Protein AF-A0A9D9MBE9-F1 (afdb_monomer_lite)

Foldseek 3Di:
DDPVLLVLLLVLLQVVLVVVCVVCPPDPVSVVVLCVVVVVVVVVVVVLLVVVVVVDDQAPPDLAAEEEEEEPDDLVLVLLVLLVLVLVCVLRVRHQYEYEDQDVLSVCQNPVPPSHVYYDYPSDRLSNGQWYWYYRLATATPHHVPVSCCVNPVVCVVLQVQLVVSCVSNVSCVSPPPVCVVVSQVSQVVSVHDSSVSSCRNRSTPTGPPRDDDDDFAPVLQCVLCVVQVNNPAQEDEDEQPAAPPDDQVVHRDPVGDDLVVVVVVLVVCCVVVVRYFYEYEYHCPDDDRPSGNYYCYNVDDSSSGRD

Secondary structure (DSSP, 8-state):
--HHHHHHHHHHHHHHHHHHHHHHTS-HHHHHHHHHHHHHHHHHHHHHHHHHHTTS------SS-EEEEEE-S-HHHHHHHHHHHHHHHHH-TTSEEEEE-S-HHHHHHH-TTSSSSEE--TT--GGGSSEEEEESSS-EEEEE-HHHHHHH-GGGHHHHHHHHHHHHHHHHHHHHTTTTHHHHHHHHHHTT--HHHHHHHHHT----TT--------HHHHHHHHHHTT-TT--EEEEE-S--TT---TTSS-TTSPPHHHHHHHHHHHHHH-TTSEEEEE--TTSPPPTT-SEE-TTT--GGGS--

pLDDT: mean 89.46, std 9.15, range [54.75, 98.31]

Structure (mmCIF, N/CA/C/O backbone):
data_AF-A0A9D9MBE9-F1
#
_entry.id   AF-A0A9D9MBE9-F1
#
loop_
_atom_site.group_PDB
_atom_site.id
_atom_site.type_symbol
_atom_site.label_atom_id
_atom_site.label_alt_id
_atom_site.label_comp_id
_atom_site.label_asym_id
_atom_site.label_entity_id
_atom_site.label_seq_id
_atom_site.pdbx_PDB_ins_code
_atom_site.Cartn_x
_atom_site.Cartn_y
_atom_site.Cartn_z
_atom_site.occupancy
_atom_site.B_iso_or_equiv
_atom_site.auth_seq_id
_atom_site.auth_comp_id
_atom_site.auth_asym_id
_atom_site.auth_atom_id
_atom_site.pdbx_PDB_model_num
ATOM 1 N N . MET A 1 1 ? 8.147 3.340 18.311 1.00 77.19 1 MET A N 1
ATOM 2 C CA . MET A 1 1 ? 8.921 4.601 18.240 1.00 77.19 1 MET A CA 1
ATOM 3 C C . MET A 1 1 ? 9.167 5.045 19.668 1.00 77.19 1 MET A C 1
ATOM 5 O O . MET A 1 1 ? 8.246 4.901 20.466 1.00 77.19 1 MET A O 1
ATOM 9 N N . ASP A 1 2 ? 10.367 5.511 20.018 1.00 84.56 2 ASP A N 1
ATOM 10 C CA . ASP A 1 2 ? 10.578 6.006 21.382 1.00 84.56 2 ASP A CA 1
ATOM 11 C C . ASP A 1 2 ? 9.729 7.276 21.646 1.00 84.56 2 ASP A C 1
ATOM 13 O O . ASP A 1 2 ? 9.336 7.965 20.696 1.00 84.56 2 ASP A O 1
ATOM 17 N N . PRO A 1 3 ? 9.409 7.612 22.911 1.00 84.56 3 PRO A N 1
ATOM 18 C CA . PRO A 1 3 ? 8.536 8.748 23.219 1.00 84.56 3 PRO A CA 1
ATOM 19 C C . PRO A 1 3 ? 9.039 10.108 22.705 1.00 84.56 3 PRO A C 1
ATOM 21 O O . PRO A 1 3 ? 8.230 10.973 22.348 1.00 84.56 3 PRO A O 1
ATOM 24 N N . LYS A 1 4 ? 10.361 10.320 22.641 1.00 85.56 4 LYS A N 1
ATOM 25 C CA . LYS A 1 4 ? 10.953 11.579 22.161 1.00 85.56 4 LYS A CA 1
ATOM 26 C C . LYS A 1 4 ? 10.813 11.690 20.646 1.00 85.56 4 LYS A C 1
ATOM 28 O O . LYS A 1 4 ? 10.361 12.724 20.154 1.00 85.56 4 LYS A O 1
ATOM 33 N N . GLN A 1 5 ? 11.126 10.618 19.923 1.00 87.88 5 GLN A N 1
ATOM 34 C CA . GLN A 1 5 ? 10.917 10.518 18.482 1.00 87.88 5 GLN A CA 1
ATOM 35 C C . GLN A 1 5 ? 9.441 10.705 18.121 1.00 87.88 5 GLN A C 1
ATOM 37 O O . GLN A 1 5 ? 9.136 11.464 17.204 1.00 87.88 5 GLN A O 1
ATOM 42 N N . LEU A 1 6 ? 8.520 10.104 18.885 1.00 88.00 6 LEU A N 1
ATOM 43 C CA . LEU A 1 6 ? 7.079 10.242 18.657 1.00 88.00 6 LEU A CA 1
ATOM 44 C C . LEU A 1 6 ? 6.606 11.685 18.841 1.00 88.00 6 LEU A C 1
ATOM 46 O O . LEU A 1 6 ? 5.809 12.189 18.050 1.00 88.00 6 LEU A O 1
ATOM 50 N N . THR A 1 7 ? 7.128 12.369 19.856 1.00 91.31 7 THR A N 1
ATOM 51 C CA . THR A 1 7 ? 6.840 13.787 20.091 1.00 91.31 7 THR A CA 1
ATOM 52 C C . THR A 1 7 ? 7.381 14.658 18.954 1.00 91.31 7 THR A C 1
ATOM 54 O O . THR A 1 7 ? 6.651 15.495 18.424 1.00 91.31 7 THR A O 1
ATOM 57 N N . SER A 1 8 ? 8.628 14.432 18.528 1.00 93.12 8 SER A N 1
ATOM 58 C CA . SER A 1 8 ? 9.233 15.135 17.387 1.00 93.12 8 SER A CA 1
ATOM 59 C C . SER A 1 8 ? 8.428 14.935 16.100 1.00 93.12 8 SER A C 1
ATOM 61 O O . SER A 1 8 ? 8.108 15.904 15.411 1.00 93.12 8 SER A O 1
ATOM 63 N N . PHE A 1 9 ? 8.015 13.696 15.825 1.00 92.50 9 PHE A N 1
ATOM 64 C CA . PHE A 1 9 ? 7.219 13.343 14.654 1.00 92.50 9 PHE A CA 1
ATOM 65 C C . PHE A 1 9 ? 5.874 14.084 14.634 1.00 92.50 9 PHE A C 1
ATOM 67 O O . PHE A 1 9 ? 5.522 14.716 13.635 1.00 92.50 9 PHE A O 1
ATOM 74 N N . LYS A 1 10 ? 5.152 14.096 15.763 1.00 93.25 10 LYS A N 1
ATOM 75 C CA . LYS A 1 10 ? 3.895 14.849 15.919 1.00 93.25 10 LYS A CA 1
ATOM 76 C C . LYS A 1 10 ? 4.085 16.348 15.683 1.00 93.25 10 LYS A C 1
ATOM 78 O O . LYS A 1 10 ? 3.295 16.968 14.972 1.00 93.25 10 LYS A O 1
ATOM 83 N N . LEU A 1 11 ? 5.151 16.933 16.233 1.00 92.56 11 LEU A N 1
ATOM 84 C CA . LEU A 1 11 ? 5.466 18.352 16.041 1.00 92.56 11 LEU A CA 1
ATOM 85 C C . LEU A 1 11 ? 5.799 18.681 14.581 1.00 92.56 11 LEU A C 1
ATOM 87 O O . LEU A 1 11 ? 5.377 19.730 14.089 1.00 92.56 11 LEU A O 1
ATOM 91 N N . ALA A 1 12 ? 6.515 17.801 13.878 1.00 91.94 12 ALA A N 1
ATOM 92 C CA . ALA A 1 12 ? 6.798 17.962 12.454 1.00 91.94 12 ALA A CA 1
ATOM 93 C C . ALA A 1 12 ? 5.505 17.955 11.621 1.00 91.94 12 ALA A C 1
ATOM 95 O O . ALA A 1 12 ? 5.298 18.862 10.812 1.00 91.94 12 ALA A O 1
ATOM 96 N N . GLY A 1 13 ? 4.602 17.002 11.885 1.00 88.94 13 GLY A N 1
ATOM 97 C CA . GLY A 1 13 ? 3.275 16.948 11.265 1.00 88.94 13 GLY A CA 1
ATOM 98 C C . GLY A 1 13 ? 2.460 18.221 11.499 1.00 88.94 13 GLY A C 1
ATOM 99 O O . GLY A 1 13 ? 1.944 18.810 10.549 1.00 88.94 13 GLY A O 1
ATOM 100 N N . LEU A 1 14 ? 2.425 18.712 12.742 1.00 90.12 14 LEU A N 1
ATOM 101 C CA . LEU A 1 14 ? 1.710 19.941 13.095 1.00 90.12 14 LEU A CA 1
ATOM 102 C C . LEU A 1 14 ? 2.242 21.163 12.340 1.00 90.12 14 LEU A C 1
ATOM 104 O O . LEU A 1 14 ? 1.471 21.922 11.752 1.00 90.12 14 LEU A O 1
ATOM 108 N N . ARG A 1 15 ? 3.568 21.350 12.343 1.00 89.44 15 ARG A N 1
ATOM 109 C CA . ARG A 1 15 ? 4.230 22.485 11.682 1.00 89.44 15 ARG A CA 1
ATOM 110 C C . ARG A 1 15 ? 3.977 22.469 10.181 1.00 89.44 15 ARG A C 1
ATOM 112 O O . ARG A 1 15 ? 3.558 23.481 9.626 1.00 89.44 15 ARG A O 1
ATOM 119 N N . ALA A 1 16 ? 4.175 21.321 9.540 1.00 86.88 16 ALA A N 1
ATOM 120 C CA . ALA A 1 16 ? 3.918 21.157 8.115 1.00 86.88 16 ALA A CA 1
ATOM 121 C C . ALA A 1 16 ? 2.439 21.393 7.771 1.00 86.88 16 ALA A C 1
ATOM 123 O O . ALA A 1 16 ? 2.131 22.112 6.822 1.00 86.88 16 ALA A O 1
ATOM 124 N N . GLY A 1 17 ? 1.522 20.881 8.597 1.00 82.94 17 GLY A N 1
ATOM 125 C CA . GLY A 1 17 ? 0.089 21.130 8.465 1.00 82.94 17 GLY A CA 1
ATOM 126 C C . GLY A 1 17 ? -0.272 22.616 8.549 1.00 82.94 17 GLY A C 1
ATOM 127 O O . GLY A 1 17 ? -1.064 23.093 7.737 1.00 82.94 17 GLY A O 1
ATOM 128 N N . HIS A 1 18 ? 0.331 23.364 9.478 1.00 84.75 18 HIS A N 1
ATOM 129 C CA . HIS A 1 18 ? 0.135 24.812 9.595 1.00 84.75 18 HIS A CA 1
ATOM 130 C C . HIS A 1 18 ? 0.680 25.576 8.388 1.00 84.75 18 HIS A C 1
ATOM 132 O O . HIS A 1 18 ? -0.003 26.466 7.886 1.00 84.75 18 HIS A O 1
ATOM 138 N N . VAL A 1 19 ? 1.867 25.217 7.890 1.00 82.38 19 VAL A N 1
ATOM 139 C CA . VAL A 1 19 ? 2.445 25.838 6.688 1.00 82.38 19 VAL A CA 1
ATOM 140 C C . VAL A 1 19 ? 1.547 25.585 5.479 1.00 82.38 19 VAL A C 1
ATOM 142 O O . VAL A 1 19 ? 1.146 26.533 4.811 1.00 82.38 19 VAL A O 1
ATOM 145 N N . ALA A 1 20 ? 1.142 24.334 5.247 1.00 77.06 20 ALA A N 1
ATOM 146 C CA . ALA A 1 20 ? 0.254 23.980 4.144 1.00 77.06 20 ALA A CA 1
ATOM 147 C C . ALA A 1 20 ? -1.082 24.733 4.214 1.00 77.06 20 ALA A C 1
ATOM 149 O O . ALA A 1 20 ? -1.562 25.253 3.205 1.00 77.06 20 ALA A O 1
ATOM 150 N N . GLN A 1 21 ? -1.669 24.839 5.410 1.00 74.12 21 GLN A N 1
ATOM 151 C CA . GLN A 1 21 ? -2.878 25.628 5.620 1.00 74.12 21 GLN A CA 1
ATOM 152 C C . GLN A 1 21 ? -2.640 27.111 5.344 1.00 74.12 21 GLN A C 1
ATOM 154 O O . GLN A 1 21 ? -3.428 27.698 4.612 1.00 74.12 21 GLN A O 1
ATOM 159 N N . ALA A 1 22 ? -1.568 27.711 5.862 1.00 75.81 22 ALA A N 1
ATOM 160 C CA . ALA A 1 22 ? -1.251 29.120 5.641 1.00 75.81 22 ALA A CA 1
ATOM 161 C C . ALA A 1 22 ? -1.056 29.434 4.147 1.00 75.81 22 ALA A C 1
ATOM 163 O O . ALA A 1 22 ? -1.631 30.395 3.633 1.00 75.81 22 ALA A O 1
ATOM 164 N N . THR A 1 23 ? -0.328 28.581 3.420 1.00 71.06 23 THR A N 1
ATOM 165 C CA . THR A 1 23 ? -0.076 28.743 1.981 1.00 71.06 23 THR A CA 1
ATOM 166 C C . THR A 1 23 ? -1.350 28.561 1.153 1.00 71.06 23 THR A C 1
ATOM 168 O O . THR A 1 23 ? -1.654 29.405 0.306 1.00 71.06 23 THR A O 1
ATOM 171 N N . ALA A 1 24 ? -2.159 27.534 1.447 1.00 65.38 24 ALA A N 1
ATOM 172 C CA . ALA A 1 24 ? -3.459 27.313 0.801 1.00 65.38 24 ALA A CA 1
ATOM 173 C C . ALA A 1 24 ? -4.486 28.426 1.102 1.00 65.38 24 ALA A C 1
ATOM 175 O O . ALA A 1 24 ? -5.481 28.580 0.393 1.00 65.38 24 ALA A O 1
ATOM 176 N N . GLN A 1 25 ? -4.259 29.205 2.162 1.00 60.69 25 GLN A N 1
ATOM 177 C CA . GLN A 1 25 ? -5.152 30.252 2.656 1.00 60.69 25 GLN A CA 1
ATOM 178 C C . GLN A 1 25 ? -4.747 31.673 2.247 1.00 60.69 25 GLN A C 1
ATOM 180 O O . GLN A 1 25 ? -5.414 32.620 2.671 1.00 60.69 25 GLN A O 1
ATOM 185 N N . SER A 1 26 ? -3.722 31.838 1.409 1.00 65.75 26 SER A N 1
ATOM 186 C CA . SER A 1 26 ? -3.249 33.146 0.922 1.00 65.75 26 SER A CA 1
ATOM 187 C C . SER A 1 26 ? -4.280 33.910 0.070 1.00 65.75 26 SER A C 1
ATOM 189 O O . SER A 1 26 ? -4.225 35.134 -0.000 1.00 65.75 26 SER A O 1
ATOM 191 N N . SER A 1 27 ? -5.282 33.227 -0.501 1.00 75.19 27 SER A N 1
ATOM 192 C CA . SER A 1 27 ? -6.389 33.845 -1.248 1.00 75.19 27 SER A CA 1
ATOM 193 C C . SER A 1 27 ? -7.746 33.596 -0.582 1.00 75.19 27 SER A C 1
ATOM 195 O O . SER A 1 27 ? -8.151 32.453 -0.353 1.00 75.19 27 SER A O 1
ATOM 197 N N . SER A 1 28 ? -8.499 34.668 -0.309 1.00 74.06 28 SER A N 1
ATOM 198 C CA . SER A 1 28 ? -9.859 34.599 0.252 1.00 74.06 28 SER A CA 1
ATOM 199 C C . SER A 1 28 ? -10.828 33.798 -0.628 1.00 74.06 28 SER A C 1
ATOM 201 O O . SER A 1 28 ? -11.661 33.059 -0.098 1.00 74.06 28 SER A O 1
ATOM 203 N N . LEU A 1 29 ? -10.667 33.875 -1.952 1.00 74.25 29 LEU A N 1
ATOM 204 C CA . LEU A 1 29 ? -11.452 33.122 -2.932 1.00 74.25 29 LEU A CA 1
ATOM 205 C C . LEU A 1 29 ? -11.148 31.621 -2.871 1.00 74.25 29 LEU A C 1
ATOM 207 O O . LEU A 1 29 ? -12.069 30.807 -2.808 1.00 74.25 29 LEU A O 1
ATOM 211 N N . VAL A 1 30 ? -9.866 31.248 -2.799 1.00 69.38 30 VAL A N 1
ATOM 212 C CA . VAL A 1 30 ? -9.445 29.841 -2.669 1.00 69.38 30 VAL A CA 1
ATOM 213 C C . VAL A 1 30 ? -9.944 29.246 -1.348 1.00 69.38 30 VAL A C 1
ATOM 215 O O . VAL A 1 30 ? -10.421 28.107 -1.323 1.00 69.38 30 VAL A O 1
ATOM 218 N N . ARG A 1 31 ? -9.942 30.030 -0.257 1.00 67.88 31 ARG A N 1
ATOM 219 C CA . ARG A 1 31 ? -10.521 29.618 1.037 1.00 67.88 31 ARG A CA 1
ATOM 220 C C . ARG A 1 31 ? -12.011 29.318 0.934 1.00 67.88 31 ARG A C 1
ATOM 222 O O . ARG A 1 31 ? -12.453 28.273 1.414 1.00 67.88 31 ARG A O 1
ATOM 229 N N . ALA A 1 32 ? -12.778 30.223 0.329 1.00 74.00 32 ALA A N 1
ATOM 230 C CA . ALA A 1 32 ? -14.217 30.053 0.161 1.00 74.00 32 ALA A CA 1
ATOM 231 C C . ALA A 1 32 ? -14.530 28.833 -0.719 1.00 74.00 32 ALA A C 1
ATOM 233 O O . ALA A 1 32 ? -15.337 27.990 -0.327 1.00 74.00 32 ALA A O 1
ATOM 234 N N . ALA A 1 33 ? -13.825 28.678 -1.844 1.00 76.69 33 ALA A N 1
ATOM 235 C CA . ALA A 1 33 ? -13.984 27.543 -2.751 1.00 76.69 33 ALA A CA 1
ATOM 236 C C . ALA A 1 33 ? -13.648 26.204 -2.074 1.00 76.69 33 ALA A C 1
ATOM 238 O O . ALA A 1 33 ? -14.422 25.251 -2.172 1.00 76.69 33 ALA A O 1
ATOM 239 N N . THR A 1 34 ? -12.544 26.139 -1.324 1.00 70.50 34 THR A N 1
ATOM 240 C CA . THR A 1 34 ? -12.122 24.924 -0.609 1.00 70.50 34 THR A CA 1
ATOM 241 C C . THR A 1 34 ? -13.115 24.553 0.489 1.00 70.50 34 THR A C 1
ATOM 243 O O . THR A 1 34 ? -13.556 23.404 0.548 1.00 70.50 34 THR A O 1
ATOM 246 N N . LYS A 1 35 ? -13.534 25.517 1.324 1.00 77.25 35 LYS A N 1
ATOM 247 C CA . LYS A 1 35 ? -14.545 25.284 2.371 1.00 77.25 35 LYS A CA 1
ATOM 248 C C . LYS A 1 35 ? -15.882 24.846 1.781 1.00 77.25 35 LYS A C 1
ATOM 250 O O . LYS A 1 35 ? -16.499 23.926 2.307 1.00 77.25 35 LYS A O 1
ATOM 255 N N . LEU A 1 36 ? -16.315 25.453 0.676 1.00 80.94 36 LEU A N 1
ATOM 256 C CA . LEU A 1 36 ? -17.561 25.092 0.000 1.00 80.94 36 LEU A CA 1
ATOM 257 C C . LEU A 1 36 ? -17.473 23.700 -0.636 1.00 80.94 36 LEU A C 1
ATOM 259 O O . LEU A 1 36 ? -18.403 22.906 -0.497 1.00 80.94 36 LEU A O 1
ATOM 263 N N . HIS A 1 37 ? -16.353 23.361 -1.278 1.00 75.50 37 HIS A N 1
ATOM 264 C CA . HIS A 1 37 ? -16.117 22.027 -1.828 1.00 75.50 37 HIS A CA 1
ATOM 265 C C . HIS A 1 37 ? -16.114 20.956 -0.729 1.00 75.50 37 HIS A C 1
ATOM 267 O O . HIS A 1 37 ? -16.822 19.952 -0.837 1.00 75.50 37 HIS A O 1
ATOM 273 N N . GLN A 1 38 ? -15.372 21.187 0.358 1.00 73.62 38 GLN A N 1
ATOM 274 C CA . GLN A 1 38 ? -15.326 20.287 1.511 1.00 73.62 38 GLN A CA 1
ATOM 275 C C . GLN A 1 38 ? -16.698 20.170 2.180 1.00 73.62 38 GLN A C 1
ATOM 277 O O . GLN A 1 38 ? -17.163 19.057 2.413 1.00 73.62 38 GLN A O 1
ATOM 282 N N . GLY A 1 39 ? -17.388 21.289 2.409 1.00 77.88 39 GLY A N 1
ATOM 283 C CA . GLY A 1 39 ? -18.740 21.326 2.963 1.00 77.88 39 GLY A CA 1
ATOM 284 C C . GLY A 1 39 ? -19.733 20.532 2.116 1.00 77.88 39 GLY A C 1
ATOM 285 O O . GLY A 1 39 ? -20.438 19.676 2.645 1.00 77.88 39 GLY A O 1
ATOM 286 N N . ARG A 1 40 ? -19.725 20.714 0.787 1.00 79.25 40 ARG A N 1
ATOM 287 C CA . ARG A 1 40 ? -20.550 19.925 -0.147 1.00 79.25 40 ARG A CA 1
ATOM 288 C C . ARG A 1 40 ? -20.199 18.440 -0.109 1.00 79.25 40 ARG A C 1
ATOM 290 O O . ARG A 1 40 ? -21.106 17.611 -0.102 1.00 79.25 40 ARG A O 1
ATOM 297 N N . LYS A 1 41 ? -18.912 18.082 -0.071 1.00 74.19 41 LYS A N 1
ATOM 298 C CA . LYS A 1 41 ? -18.457 16.682 0.004 1.00 74.19 41 LYS A CA 1
ATOM 299 C C . LYS A 1 41 ? -18.912 16.018 1.307 1.00 74.19 41 LYS A C 1
ATOM 301 O O . LYS A 1 41 ? -19.431 14.902 1.265 1.00 74.19 41 LYS A O 1
ATOM 306 N N . THR A 1 42 ? -18.770 16.712 2.434 1.00 75.56 42 THR A N 1
ATOM 307 C CA . THR A 1 42 ? -19.209 16.252 3.757 1.00 75.56 42 THR A CA 1
ATOM 308 C C . THR A 1 42 ? -20.725 16.125 3.820 1.00 75.56 42 THR A C 1
ATOM 310 O O . THR A 1 42 ? -21.212 15.063 4.192 1.00 75.56 42 THR A O 1
ATOM 313 N N . ALA A 1 43 ? -21.474 17.136 3.372 1.00 76.75 43 ALA A N 1
ATOM 314 C CA . ALA A 1 43 ? -22.935 17.099 3.336 1.00 76.75 43 ALA A CA 1
ATOM 315 C C . ALA A 1 43 ? -23.452 15.972 2.433 1.00 76.75 43 ALA A C 1
ATOM 317 O O . ALA A 1 43 ? -24.303 15.193 2.848 1.00 76.75 43 ALA A O 1
ATOM 318 N N . LYS A 1 44 ? -22.887 15.805 1.228 1.00 76.31 44 LYS A N 1
ATOM 319 C CA . LYS A 1 44 ? -23.255 14.714 0.311 1.00 76.31 44 LYS A CA 1
ATOM 320 C C . LYS A 1 44 ? -22.969 13.341 0.920 1.00 76.31 44 LYS A C 1
ATOM 322 O O . LYS A 1 44 ? -23.785 12.435 0.773 1.00 76.31 44 LYS A O 1
ATOM 327 N N . ARG A 1 45 ? -21.831 13.175 1.608 1.00 71.25 45 ARG A N 1
ATOM 328 C CA . ARG A 1 45 ? -21.513 11.943 2.348 1.00 71.25 45 ARG A CA 1
ATOM 329 C C . ARG A 1 45 ? -22.504 11.712 3.485 1.00 71.25 45 ARG A C 1
ATOM 331 O O . ARG A 1 45 ? -23.079 10.634 3.543 1.00 71.25 45 ARG A O 1
ATOM 338 N N . ALA A 1 46 ? -22.740 12.710 4.333 1.00 74.25 46 ALA A N 1
ATOM 339 C CA . ALA A 1 46 ? -23.666 12.618 5.458 1.00 74.25 46 ALA A CA 1
ATOM 340 C C . ALA A 1 46 ? -25.084 12.263 4.994 1.00 74.25 46 ALA A C 1
ATOM 342 O O . ALA A 1 46 ? -25.674 11.324 5.513 1.00 74.25 46 ALA A O 1
ATOM 343 N N . LEU A 1 47 ? -25.585 12.933 3.953 1.00 78.50 47 LEU A N 1
ATOM 344 C CA . LEU A 1 47 ? -26.898 12.675 3.368 1.00 78.50 47 LEU A CA 1
ATOM 345 C C . LEU A 1 47 ? -26.981 11.262 2.765 1.00 78.50 47 LEU A C 1
ATOM 347 O O . LEU A 1 47 ? -27.928 10.526 3.033 1.00 78.50 47 LEU A O 1
ATOM 351 N N . LYS A 1 48 ? -25.960 10.846 1.999 1.00 74.88 48 LYS A N 1
ATOM 352 C CA . LYS A 1 48 ? -25.866 9.485 1.442 1.00 74.88 48 LYS A CA 1
ATOM 353 C C . LYS A 1 48 ? -25.889 8.430 2.549 1.00 74.88 48 LYS A C 1
ATOM 355 O O . LYS A 1 48 ? -26.605 7.440 2.423 1.00 74.88 48 LYS A O 1
ATOM 360 N N . TYR A 1 49 ? -25.123 8.632 3.619 1.00 68.69 49 TYR A N 1
ATOM 361 C CA . TYR A 1 49 ? -25.077 7.701 4.743 1.00 68.69 49 TYR A CA 1
ATOM 362 C C . TYR A 1 49 ? -26.364 7.714 5.562 1.00 68.69 49 TYR A C 1
ATOM 364 O O . TYR A 1 49 ? -26.795 6.647 5.970 1.00 68.69 49 TYR A O 1
ATOM 372 N N . PHE A 1 50 ? -27.013 8.866 5.734 1.00 73.75 50 PHE A N 1
ATOM 373 C CA . PHE A 1 50 ? -28.304 8.984 6.410 1.00 73.75 50 PHE A CA 1
ATOM 374 C C . PHE A 1 50 ? -29.408 8.210 5.676 1.00 73.75 50 PHE A C 1
ATOM 376 O O . PHE A 1 50 ? -30.069 7.356 6.258 1.00 73.75 50 PHE A O 1
ATOM 383 N N . PHE A 1 51 ? -29.568 8.420 4.366 1.00 74.88 51 PHE A N 1
ATOM 384 C CA . PHE A 1 51 ? -30.569 7.674 3.593 1.00 74.88 51 PHE A CA 1
ATOM 385 C C . PHE A 1 51 ? -30.272 6.176 3.518 1.00 74.88 51 PHE A C 1
ATOM 387 O O . PHE A 1 51 ? -31.191 5.358 3.464 1.00 74.88 51 PHE A O 1
ATOM 394 N N . LYS A 1 52 ? -28.991 5.802 3.508 1.00 66.69 52 LYS A N 1
ATOM 395 C CA . LYS A 1 52 ? -28.587 4.400 3.444 1.00 66.69 52 LYS A CA 1
ATOM 396 C C . LYS A 1 52 ? -28.667 3.718 4.820 1.00 66.69 52 LYS A C 1
ATOM 398 O O . LYS A 1 52 ? -29.002 2.537 4.867 1.00 66.69 52 LYS A O 1
ATOM 403 N N . SER A 1 53 ? -28.460 4.437 5.926 1.00 67.69 53 SER A N 1
ATOM 404 C CA . SER A 1 53 ? -28.636 3.915 7.289 1.00 67.69 53 SER A CA 1
ATOM 405 C C . SER A 1 53 ? -30.106 3.680 7.637 1.00 67.69 53 SER A C 1
ATOM 407 O O . SER A 1 53 ? -30.405 2.690 8.293 1.00 67.69 53 SER A O 1
ATOM 409 N N . LEU A 1 54 ? -31.028 4.503 7.123 1.00 70.06 54 LEU A N 1
ATOM 410 C CA . LEU A 1 54 ? -32.477 4.285 7.260 1.00 70.06 54 LEU A CA 1
ATOM 411 C C . LEU A 1 54 ? -32.951 2.960 6.644 1.00 70.06 54 LEU A C 1
ATOM 413 O O . LEU A 1 54 ? -33.946 2.396 7.084 1.00 70.06 54 LEU A O 1
ATOM 417 N N . LYS A 1 55 ? -32.247 2.469 5.619 1.00 64.31 55 LYS A N 1
ATOM 418 C CA . LYS A 1 55 ? -32.591 1.239 4.889 1.00 64.31 55 LYS A CA 1
ATOM 419 C C . LYS A 1 55 ? -31.800 0.014 5.339 1.00 64.31 55 LYS A C 1
ATOM 421 O O . LYS A 1 55 ? -32.044 -1.075 4.830 1.00 64.31 55 LYS A O 1
ATOM 426 N N . SER A 1 56 ? -30.828 0.188 6.229 1.00 57.12 56 SER A N 1
ATOM 427 C CA . SER A 1 56 ? -29.885 -0.875 6.567 1.00 57.12 56 SER A CA 1
ATOM 428 C C . SER A 1 56 ? -30.144 -1.386 7.978 1.00 57.12 56 SER A C 1
ATOM 430 O O . SER A 1 56 ? -30.315 -0.578 8.892 1.00 57.12 56 SER A O 1
ATOM 432 N N . PRO A 1 57 ? -30.167 -2.712 8.188 1.00 56.84 57 PRO A N 1
ATOM 433 C CA . PRO A 1 57 ? -30.340 -3.265 9.520 1.00 56.84 57 PRO A CA 1
ATOM 434 C C . PRO A 1 57 ? -29.206 -2.783 10.433 1.00 56.84 57 PRO A C 1
ATOM 436 O O . PRO A 1 57 ? -28.037 -2.760 10.034 1.00 56.84 57 PRO A O 1
ATOM 439 N N . LYS A 1 58 ? -29.553 -2.384 11.665 1.00 58.91 58 LYS A N 1
ATOM 440 C CA . LYS A 1 58 ? -28.566 -2.115 12.722 1.00 58.91 58 LYS A CA 1
ATOM 441 C C . LYS A 1 58 ? -27.679 -3.354 12.891 1.00 58.91 58 LYS A C 1
ATOM 443 O O . LYS A 1 58 ? -28.181 -4.473 12.784 1.00 58.91 58 LYS A O 1
ATOM 448 N N . ILE A 1 59 ? -26.379 -3.144 13.138 1.00 60.44 59 ILE A N 1
ATOM 449 C CA . ILE A 1 59 ? -25.393 -4.213 13.378 1.00 60.44 59 ILE A CA 1
ATOM 450 C C . ILE A 1 59 ? -26.011 -5.281 14.286 1.00 60.44 59 ILE A C 1
ATOM 452 O O . ILE A 1 59 ? -26.479 -4.966 15.382 1.00 60.44 59 ILE A O 1
ATOM 456 N N . SER A 1 60 ? -26.024 -6.534 13.821 1.00 54.75 60 SER A N 1
ATOM 457 C CA . SER A 1 60 ? -26.438 -7.660 14.654 1.00 54.75 60 SER A CA 1
ATOM 458 C C . SER A 1 60 ? -25.530 -7.751 15.881 1.00 54.75 60 SER A C 1
ATOM 460 O O . SER A 1 60 ? -24.340 -7.449 15.802 1.00 54.75 60 SER A O 1
ATOM 462 N N . ALA A 1 61 ? -26.090 -8.169 17.017 1.00 63.62 61 ALA A N 1
ATOM 463 C CA . ALA A 1 61 ? -25.415 -8.325 18.306 1.00 63.62 61 ALA A CA 1
ATOM 464 C C . ALA A 1 61 ? -24.375 -9.471 18.313 1.00 63.62 61 ALA A C 1
ATOM 466 O O . ALA A 1 61 ? -24.385 -10.328 19.187 1.00 63.62 61 ALA A O 1
ATOM 467 N N . GLY A 1 62 ? -23.493 -9.518 17.315 1.00 76.56 62 GLY A N 1
ATOM 468 C CA . GLY A 1 62 ? -22.433 -10.506 17.212 1.00 76.56 62 GLY A CA 1
ATOM 469 C C . GLY A 1 62 ? -21.361 -10.299 18.280 1.00 76.56 62 GLY A C 1
ATOM 470 O O . GLY A 1 62 ? -21.069 -9.164 18.680 1.00 76.56 62 GLY A O 1
ATOM 471 N N . ASN A 1 63 ? -20.748 -11.411 18.684 1.00 88.75 63 ASN A N 1
ATOM 472 C CA . ASN A 1 63 ? -19.691 -11.470 19.699 1.00 88.75 63 ASN A CA 1
ATOM 473 C C . ASN A 1 63 ? -18.285 -11.189 19.143 1.00 88.75 63 ASN A C 1
ATOM 475 O O . ASN A 1 63 ? -17.314 -11.254 19.889 1.00 88.75 63 ASN A O 1
ATOM 479 N N . LYS A 1 64 ? -18.163 -10.886 17.846 1.00 94.25 64 LYS A N 1
ATOM 480 C CA . LYS A 1 64 ? -16.896 -10.530 17.198 1.00 94.25 64 LYS A CA 1
ATOM 481 C C . LYS A 1 64 ? -16.876 -9.049 16.843 1.00 94.25 64 LYS A C 1
ATOM 483 O O . LYS A 1 64 ? -17.906 -8.483 16.467 1.00 94.25 64 LYS A O 1
ATOM 488 N N . LEU A 1 65 ? -15.700 -8.442 16.964 1.00 96.19 65 LEU A N 1
ATOM 489 C CA . LEU A 1 65 ? -15.451 -7.085 16.494 1.00 96.19 65 LEU A CA 1
ATOM 490 C C . LEU A 1 65 ? -15.351 -7.100 14.966 1.00 96.19 65 LEU A C 1
ATOM 492 O O . LEU A 1 65 ? -14.634 -7.933 14.418 1.00 96.19 65 LEU A O 1
ATOM 496 N N . ARG A 1 66 ? -16.040 -6.192 14.276 1.00 97.06 66 ARG A N 1
ATOM 497 C CA . ARG A 1 66 ? -15.939 -6.061 12.814 1.00 97.06 66 ARG A CA 1
ATOM 498 C C . ARG A 1 66 ? -14.994 -4.933 12.442 1.00 97.06 66 ARG A C 1
ATOM 500 O O . ARG A 1 66 ? -15.284 -3.773 12.730 1.00 97.06 66 ARG A O 1
ATOM 507 N N . VAL A 1 67 ? -13.892 -5.254 11.782 1.00 98.25 67 VAL A N 1
ATOM 508 C CA . VAL A 1 67 ? -12.894 -4.274 11.348 1.00 98.25 67 VAL A CA 1
ATOM 509 C C . VAL A 1 67 ? -12.881 -4.224 9.831 1.00 98.25 67 VAL A C 1
ATOM 511 O O . VAL A 1 67 ? -12.743 -5.248 9.177 1.00 98.25 67 VAL A O 1
ATOM 514 N N . LEU A 1 68 ? -13.015 -3.034 9.263 1.00 98.31 68 LEU A N 1
ATOM 515 C CA . LEU A 1 68 ? -12.919 -2.812 7.829 1.00 98.31 68 LEU A CA 1
ATOM 516 C C . LEU A 1 68 ? -11.683 -1.975 7.519 1.00 98.31 68 LEU A C 1
ATOM 518 O O . LEU A 1 68 ? -11.528 -0.872 8.045 1.00 98.31 68 LEU A O 1
ATOM 522 N N . LEU A 1 69 ? -10.846 -2.472 6.615 1.00 98.31 69 LEU A N 1
ATOM 523 C CA . LEU A 1 69 ? -9.738 -1.723 6.040 1.00 98.31 69 LEU A CA 1
ATOM 524 C C . LEU A 1 69 ? -10.066 -1.340 4.595 1.00 98.31 69 LEU A C 1
ATOM 526 O O . LEU A 1 69 ? -10.264 -2.206 3.750 1.00 98.31 69 LEU A O 1
ATOM 530 N N . HIS A 1 70 ? -10.124 -0.044 4.302 1.00 97.69 70 HIS A N 1
ATOM 531 C CA . HIS A 1 70 ? -10.379 0.483 2.963 1.00 97.69 70 HIS A CA 1
ATOM 532 C C . HIS A 1 70 ? -9.131 1.163 2.399 1.00 97.69 70 HIS A C 1
ATOM 534 O O . HIS A 1 70 ? -8.805 2.299 2.753 1.00 97.69 70 HIS A O 1
ATOM 540 N N . VAL A 1 71 ? -8.475 0.495 1.453 1.00 96.56 71 VAL A N 1
ATOM 541 C CA . VAL A 1 71 ? -7.309 1.046 0.759 1.00 96.56 71 VAL A CA 1
ATOM 542 C C . VAL A 1 71 ? -7.749 1.851 -0.463 1.00 96.56 71 VAL A C 1
ATOM 544 O O . VAL A 1 71 ? -8.526 1.375 -1.282 1.00 96.56 71 VAL A O 1
ATOM 547 N N . ARG A 1 72 ? -7.254 3.086 -0.590 1.00 91.38 72 ARG A N 1
ATOM 548 C CA . ARG A 1 72 ? -7.598 4.031 -1.678 1.00 91.38 72 ARG A CA 1
ATOM 549 C C . ARG A 1 72 ? -6.463 4.244 -2.689 1.00 91.38 72 ARG A C 1
ATOM 551 O O . ARG A 1 72 ? -6.539 5.151 -3.514 1.00 91.38 72 ARG A O 1
ATOM 558 N N . GLY A 1 73 ? -5.391 3.467 -2.566 1.00 89.06 73 GLY A N 1
ATOM 559 C CA . GLY A 1 73 ? -4.171 3.591 -3.358 1.00 89.06 73 GLY A CA 1
ATOM 560 C C . GLY A 1 73 ? -4.067 2.604 -4.524 1.00 89.06 73 GLY A C 1
ATOM 561 O O . GLY A 1 73 ? -5.059 2.059 -5.009 1.00 89.06 73 GLY A O 1
ATOM 562 N N . GLY A 1 74 ? -2.842 2.379 -4.995 1.00 89.50 74 GLY A N 1
ATOM 563 C CA . GLY A 1 74 ? -2.548 1.370 -6.016 1.00 89.50 74 GLY A CA 1
ATOM 564 C C . GLY A 1 74 ? -2.381 -0.033 -5.425 1.00 89.50 74 GLY A C 1
ATOM 565 O O . GLY A 1 74 ? -2.432 -0.216 -4.211 1.00 89.50 74 GLY A O 1
ATOM 566 N N . ILE A 1 75 ? -2.096 -1.019 -6.280 1.00 89.69 75 ILE A N 1
ATOM 567 C CA . ILE A 1 75 ? -1.806 -2.398 -5.844 1.00 89.69 75 ILE A CA 1
ATOM 568 C C . ILE A 1 75 ? -0.647 -2.464 -4.837 1.00 89.69 75 ILE A C 1
ATOM 570 O O . ILE A 1 75 ? -0.704 -3.239 -3.892 1.00 89.69 75 ILE A O 1
ATOM 574 N N . GLY A 1 76 ? 0.358 -1.588 -4.959 1.00 90.12 76 GLY A N 1
ATOM 575 C CA . GLY A 1 76 ? 1.444 -1.499 -3.980 1.00 90.12 76 GLY A CA 1
ATOM 576 C C . GLY A 1 76 ? 0.957 -1.142 -2.570 1.00 90.12 76 GLY A C 1
ATOM 577 O O . GLY A 1 76 ? 1.462 -1.692 -1.596 1.00 90.12 76 GLY A O 1
ATOM 578 N N . ASP A 1 77 ? -0.064 -0.288 -2.446 1.00 93.88 77 ASP A N 1
ATOM 579 C CA . ASP A 1 77 ? -0.677 0.026 -1.151 1.00 93.88 77 ASP A CA 1
ATOM 580 C C . ASP A 1 77 ? -1.477 -1.164 -0.600 1.00 93.88 77 ASP A C 1
ATOM 582 O O . ASP A 1 77 ? -1.498 -1.377 0.609 1.00 93.88 77 ASP A O 1
ATOM 586 N N . VAL A 1 78 ? -2.080 -1.979 -1.474 1.00 94.88 78 VAL A N 1
ATOM 587 C CA . VAL A 1 78 ? -2.742 -3.238 -1.089 1.00 94.88 78 VAL A CA 1
ATOM 588 C C . VAL A 1 78 ? -1.714 -4.247 -0.561 1.00 94.88 78 VAL A C 1
ATOM 590 O O . VAL A 1 78 ? -1.929 -4.833 0.499 1.00 94.88 78 VAL A O 1
ATOM 593 N N . CYS A 1 79 ? -0.560 -4.386 -1.222 1.00 93.38 79 CYS A N 1
ATOM 594 C CA . CYS A 1 79 ? 0.536 -5.235 -0.745 1.00 93.38 79 CYS A CA 1
ATOM 595 C C . CYS A 1 79 ? 1.086 -4.763 0.611 1.00 93.38 79 CYS A C 1
ATOM 597 O O . CYS A 1 79 ? 1.287 -5.578 1.507 1.00 93.38 79 CYS A O 1
ATOM 599 N N . MET A 1 80 ? 1.277 -3.452 0.811 1.00 94.75 80 MET A N 1
ATOM 600 C CA . MET A 1 80 ? 1.671 -2.918 2.125 1.00 94.75 80 MET A CA 1
ATOM 601 C C . MET A 1 80 ? 0.594 -3.172 3.188 1.00 94.75 80 MET A C 1
ATOM 603 O O . MET A 1 80 ? 0.908 -3.512 4.329 1.00 94.75 80 MET A O 1
ATOM 607 N N . ALA A 1 81 ? -0.684 -3.054 2.819 1.00 96.19 81 ALA A N 1
ATOM 608 C CA . ALA A 1 81 ? -1.790 -3.338 3.722 1.00 96.19 81 ALA A CA 1
ATOM 609 C C . ALA A 1 81 ? -1.816 -4.804 4.180 1.00 96.19 81 ALA A C 1
ATOM 611 O O . ALA A 1 81 ? -2.280 -5.073 5.284 1.00 96.19 81 ALA A O 1
ATOM 612 N N . ARG A 1 82 ? -1.266 -5.745 3.402 1.00 96.00 82 ARG A N 1
ATOM 613 C CA . ARG A 1 82 ? -1.108 -7.145 3.822 1.00 96.00 82 ARG A CA 1
ATOM 614 C C . ARG A 1 82 ? -0.253 -7.282 5.081 1.00 96.00 82 ARG A C 1
ATOM 616 O O . ARG A 1 82 ? -0.680 -7.929 6.035 1.00 96.00 82 ARG A O 1
ATOM 623 N N . ILE A 1 83 ? 0.891 -6.596 5.126 1.00 95.94 83 ILE A N 1
ATOM 624 C CA . ILE A 1 83 ? 1.776 -6.542 6.305 1.00 95.94 83 ILE A CA 1
ATOM 625 C C . ILE A 1 83 ? 1.014 -5.975 7.508 1.00 95.94 83 ILE A C 1
ATOM 627 O O . ILE A 1 83 ? 1.031 -6.534 8.604 1.00 95.94 83 ILE A O 1
ATOM 631 N N . PHE A 1 84 ? 0.280 -4.884 7.289 1.00 97.44 84 PHE A N 1
ATOM 632 C CA . PHE A 1 84 ? -0.543 -4.271 8.324 1.00 97.44 84 PHE A CA 1
ATOM 633 C C . PHE A 1 84 ? -1.635 -5.215 8.850 1.00 97.44 84 PHE A C 1
ATOM 635 O O . PHE A 1 84 ? -1.814 -5.320 10.062 1.00 97.44 84 PHE A O 1
ATOM 642 N N . ILE A 1 85 ? -2.345 -5.931 7.971 1.00 97.19 85 ILE A N 1
ATOM 643 C CA . ILE A 1 85 ? -3.405 -6.863 8.376 1.00 97.19 85 ILE A CA 1
ATOM 644 C C . ILE A 1 85 ? -2.831 -8.026 9.186 1.00 97.19 85 ILE A C 1
ATOM 646 O O . ILE A 1 85 ? -3.477 -8.443 10.141 1.00 97.19 85 ILE A O 1
ATOM 650 N N . GLN A 1 86 ? -1.622 -8.516 8.889 1.00 96.25 86 GLN A N 1
ATOM 651 C CA . GLN A 1 86 ? -0.972 -9.533 9.727 1.00 96.25 86 GLN A CA 1
ATOM 652 C C . GLN A 1 86 ? -0.796 -9.050 11.171 1.00 96.25 86 GLN A C 1
ATOM 654 O O . GLN A 1 86 ? -1.157 -9.765 12.108 1.00 96.25 86 GLN A O 1
ATOM 659 N N . LYS A 1 87 ? -0.317 -7.815 11.364 1.00 97.12 87 LYS A N 1
ATOM 660 C CA . LYS A 1 87 ? -0.186 -7.217 12.703 1.00 97.12 87 LYS A CA 1
ATOM 661 C C . LYS A 1 87 ? -1.550 -6.983 13.348 1.00 97.12 87 LYS A C 1
ATOM 663 O O . LYS A 1 87 ? -1.751 -7.355 14.499 1.00 97.12 87 LYS A O 1
ATOM 668 N N . LEU A 1 88 ? -2.512 -6.455 12.593 1.00 97.50 88 LEU A N 1
ATOM 669 C CA . LEU A 1 88 ? -3.880 -6.242 13.066 1.00 97.50 88 LEU A CA 1
ATOM 670 C C . LEU A 1 88 ? -4.536 -7.554 13.517 1.00 97.50 88 LEU A C 1
ATOM 672 O O . LEU A 1 88 ? -5.170 -7.582 14.567 1.00 97.50 88 LEU A O 1
ATOM 676 N N . ARG A 1 89 ? -4.362 -8.643 12.761 1.00 96.44 89 ARG A N 1
ATOM 677 C CA . ARG A 1 89 ? -4.872 -9.978 13.092 1.00 96.44 89 ARG A CA 1
ATOM 678 C C . ARG A 1 89 ? -4.210 -10.531 14.350 1.00 96.44 89 ARG A C 1
ATOM 680 O O . ARG A 1 89 ? -4.908 -11.090 15.186 1.00 96.44 89 ARG A O 1
ATOM 687 N N . ALA A 1 90 ? -2.901 -10.339 14.516 1.00 96.19 90 ALA A N 1
ATOM 688 C CA . ALA A 1 90 ? -2.202 -10.729 15.739 1.00 96.19 90 ALA A CA 1
ATOM 689 C C . ALA A 1 90 ? -2.724 -9.961 16.969 1.00 96.19 90 ALA A C 1
ATOM 691 O O . ALA A 1 90 ? -2.890 -10.542 18.039 1.00 96.19 90 ALA A O 1
ATOM 692 N N . THR A 1 91 ? -3.040 -8.672 16.816 1.00 97.31 91 THR A N 1
ATOM 693 C CA . THR A 1 91 ? -3.605 -7.840 17.891 1.00 97.31 91 THR A CA 1
ATOM 694 C C . THR A 1 91 ? -5.088 -8.129 18.163 1.00 97.31 91 THR A C 1
ATOM 696 O O . THR A 1 91 ? -5.543 -8.053 19.306 1.00 97.31 91 THR A O 1
ATOM 699 N N . LEU A 1 92 ? -5.859 -8.466 17.128 1.00 97.25 92 LEU A N 1
ATOM 700 C CA . LEU A 1 92 ? -7.301 -8.714 17.180 1.00 97.25 92 LEU A CA 1
ATOM 701 C C . LEU A 1 92 ? -7.649 -10.096 16.589 1.00 97.25 92 LEU A C 1
ATOM 703 O O . LEU A 1 92 ? -8.354 -10.177 15.579 1.00 97.25 92 LEU A O 1
ATOM 707 N N . PRO A 1 93 ? -7.220 -11.206 17.220 1.00 95.94 93 PRO A N 1
ATOM 708 C CA . PRO A 1 93 ? -7.339 -12.548 16.638 1.00 95.94 93 PRO A CA 1
ATOM 709 C C . PRO A 1 93 ? -8.787 -13.013 16.445 1.00 95.94 93 PRO A C 1
ATOM 711 O O . PRO A 1 93 ? -9.062 -13.843 15.586 1.00 95.94 93 PRO A O 1
ATOM 714 N N . GLN A 1 94 ? -9.723 -12.473 17.230 1.00 95.56 94 GLN A N 1
ATOM 715 C CA . GLN A 1 94 ? -11.148 -12.822 17.171 1.00 95.56 94 GLN A CA 1
ATOM 716 C C . GLN A 1 94 ? -11.984 -11.847 16.330 1.00 95.56 94 GLN A C 1
ATOM 718 O O . GLN A 1 94 ? -13.199 -12.028 16.212 1.00 95.56 94 GLN A O 1
ATOM 723 N N . ALA A 1 95 ? -11.369 -10.797 15.777 1.00 97.06 95 ALA A N 1
ATOM 724 C CA . ALA A 1 95 ? -12.075 -9.858 14.920 1.00 97.06 95 ALA A CA 1
ATOM 725 C C . ALA A 1 95 ? -12.374 -10.479 13.552 1.00 97.06 95 ALA A C 1
ATOM 727 O O . ALA A 1 95 ? -11.607 -11.284 13.033 1.00 97.06 95 ALA A O 1
ATOM 728 N N . GLU A 1 96 ? -13.486 -10.061 12.965 1.00 97.31 96 GLU A N 1
ATOM 729 C CA . GLU A 1 96 ? -13.797 -10.270 11.558 1.00 97.31 96 GLU A CA 1
ATOM 730 C C . GLU A 1 96 ? -13.212 -9.088 10.772 1.00 97.31 96 GLU A C 1
ATOM 732 O O . GLU A 1 96 ? -13.672 -7.952 10.920 1.00 97.31 96 GLU A O 1
ATOM 737 N N . ILE A 1 97 ? -12.180 -9.338 9.969 1.00 98.19 97 ILE A N 1
ATOM 738 C CA . ILE A 1 97 ? -11.465 -8.336 9.180 1.00 98.19 97 ILE A CA 1
ATOM 739 C C . ILE A 1 97 ? -11.954 -8.387 7.736 1.00 98.19 97 ILE A C 1
ATOM 741 O O . ILE A 1 97 ? -11.771 -9.364 7.014 1.00 98.19 97 ILE A O 1
ATOM 745 N N . SER A 1 98 ? -12.557 -7.289 7.308 1.00 97.94 98 SER A N 1
ATOM 746 C CA . SER A 1 98 ? -13.000 -7.055 5.939 1.00 97.94 98 SER A CA 1
ATOM 747 C C . SER A 1 98 ? -12.017 -6.144 5.215 1.00 97.94 98 SER A C 1
ATOM 749 O O . SER A 1 98 ? -11.455 -5.229 5.822 1.00 97.94 98 SER A O 1
ATOM 751 N N . PHE A 1 99 ? -11.865 -6.334 3.909 1.00 98.31 99 PHE A N 1
ATOM 752 C CA . PHE A 1 99 ? -11.015 -5.488 3.078 1.00 98.31 99 PHE A CA 1
ATOM 753 C C . PHE A 1 99 ? -11.800 -4.887 1.916 1.00 98.31 99 PHE A C 1
ATOM 755 O O . PHE A 1 99 ? -12.483 -5.599 1.183 1.00 98.31 99 PHE A O 1
ATOM 762 N N . SER A 1 100 ? -11.689 -3.572 1.746 1.00 97.75 100 SER A N 1
ATOM 763 C CA . SER A 1 100 ? -12.326 -2.823 0.667 1.00 97.75 100 SER A CA 1
ATOM 764 C C . SER A 1 100 ? -11.282 -2.233 -0.265 1.00 97.75 100 SER A C 1
ATOM 766 O O . SER A 1 100 ? -10.416 -1.461 0.152 1.00 97.75 100 SER A O 1
ATOM 768 N N . TYR A 1 101 ? -11.443 -2.536 -1.549 1.00 96.06 101 TYR A N 1
ATOM 769 C CA . TYR A 1 101 ? -10.640 -2.015 -2.648 1.00 96.06 101 TYR A CA 1
ATOM 770 C C . TYR A 1 101 ? -11.492 -1.893 -3.915 1.00 96.06 101 TYR A C 1
ATOM 772 O O . TYR A 1 101 ? -12.614 -2.397 -3.963 1.00 96.06 101 TYR A O 1
ATOM 780 N N . ASP A 1 102 ? -10.964 -1.229 -4.943 1.00 90.75 102 ASP A N 1
ATOM 781 C CA . ASP A 1 102 ? -11.680 -0.988 -6.200 1.00 90.75 102 ASP A CA 1
ATOM 782 C C . ASP A 1 102 ? -12.105 -2.274 -6.921 1.00 90.75 102 ASP A C 1
ATOM 784 O O . ASP A 1 102 ? -13.164 -2.305 -7.544 1.00 90.75 102 ASP A O 1
ATOM 788 N N . THR A 1 103 ? -11.276 -3.316 -6.864 1.00 91.06 103 THR A N 1
ATOM 789 C CA . THR A 1 103 ? -11.452 -4.562 -7.627 1.00 91.06 103 THR A CA 1
ATOM 790 C C . THR A 1 103 ? -11.211 -5.767 -6.731 1.00 91.06 103 THR A C 1
ATOM 792 O O . THR A 1 103 ? -10.155 -5.844 -6.095 1.00 91.06 103 THR A O 1
ATOM 795 N N . LYS A 1 104 ? -12.156 -6.713 -6.705 1.00 94.06 104 LYS A N 1
ATOM 796 C CA . LYS A 1 104 ? -12.048 -7.941 -5.904 1.00 94.06 104 LYS A CA 1
ATOM 797 C C . LYS A 1 104 ? -10.869 -8.798 -6.364 1.00 94.06 104 LYS A C 1
ATOM 799 O O . LYS A 1 104 ? -10.179 -9.370 -5.537 1.00 94.06 104 LYS A O 1
ATOM 804 N N . GLU A 1 105 ? -10.579 -8.790 -7.658 1.00 92.25 105 GLU A N 1
ATOM 805 C CA . GLU A 1 105 ? -9.521 -9.576 -8.293 1.00 92.25 105 GLU A CA 1
ATOM 806 C C . G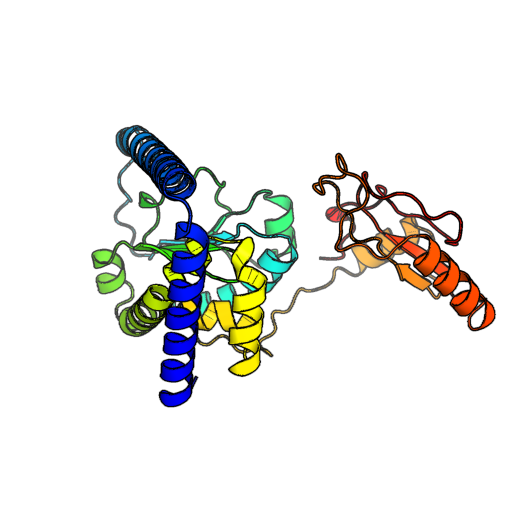LU A 1 105 ? -8.138 -9.252 -7.706 1.00 92.25 105 GLU A C 1
ATOM 808 O O . GLU A 1 105 ? -7.344 -10.146 -7.441 1.00 92.25 105 GLU A O 1
ATOM 813 N N . VAL A 1 106 ? -7.860 -7.970 -7.435 1.00 92.38 106 VAL A N 1
ATOM 814 C CA . VAL A 1 106 ? -6.610 -7.548 -6.771 1.00 92.38 106 VAL A CA 1
ATOM 815 C C . VAL A 1 106 ? -6.567 -8.015 -5.317 1.00 92.38 106 VAL A C 1
ATOM 817 O O . VAL A 1 106 ? -5.501 -8.340 -4.805 1.00 92.38 106 VAL A O 1
ATOM 820 N N . VAL A 1 107 ? -7.714 -8.030 -4.638 1.00 94.69 107 VAL A N 1
ATOM 821 C CA . VAL A 1 107 ? -7.797 -8.477 -3.244 1.00 94.69 107 VAL A CA 1
ATOM 822 C C . VAL A 1 107 ? -7.576 -9.981 -3.159 1.00 94.69 107 VAL A C 1
ATOM 824 O O . VAL A 1 107 ? -6.779 -10.412 -2.338 1.00 94.69 107 VAL A O 1
ATOM 827 N N . ASP A 1 108 ? -8.210 -10.761 -4.030 1.00 92.50 108 ASP A N 1
ATOM 828 C CA . ASP A 1 108 ? -8.039 -12.214 -4.076 1.00 92.50 108 ASP A CA 1
ATOM 829 C C . ASP A 1 108 ? -6.576 -12.591 -4.356 1.00 92.50 108 ASP A C 1
ATOM 831 O O . ASP A 1 108 ? -6.037 -13.471 -3.693 1.00 92.50 108 ASP A O 1
ATOM 835 N N . LEU A 1 109 ? -5.909 -11.856 -5.254 1.00 91.00 109 LEU A N 1
ATOM 836 C CA . LEU A 1 109 ? -4.490 -12.041 -5.566 1.00 91.00 109 LEU A CA 1
ATOM 837 C C . LEU A 1 109 ? -3.566 -11.754 -4.367 1.00 91.00 109 LEU A C 1
ATOM 839 O O . LEU A 1 109 ? -2.592 -12.461 -4.138 1.00 91.00 109 LEU A O 1
ATOM 843 N N . VAL A 1 110 ? -3.829 -10.684 -3.608 1.00 92.81 110 VAL A N 1
ATOM 844 C CA . VAL A 1 110 ? -2.960 -10.270 -2.486 1.00 92.81 110 VAL A CA 1
ATOM 845 C C . VAL A 1 110 ? -3.319 -10.995 -1.180 1.00 92.81 110 VAL A C 1
ATOM 847 O O . VAL A 1 110 ? -2.504 -11.062 -0.256 1.00 92.81 110 VAL A O 1
ATOM 850 N N . PHE A 1 111 ? -4.520 -11.559 -1.077 1.00 93.69 111 PHE A N 1
ATOM 851 C CA . PHE A 1 111 ? -5.022 -12.247 0.114 1.00 93.69 111 PHE A CA 1
ATOM 852 C C . PHE A 1 111 ? -5.583 -13.649 -0.190 1.00 93.69 111 PHE A C 1
ATOM 854 O O . PHE A 1 111 ? -6.711 -13.946 0.213 1.00 93.69 111 PHE A O 1
ATOM 861 N N . PRO A 1 112 ? -4.812 -14.541 -0.843 1.00 91.31 112 PRO A N 1
ATOM 862 C CA . PRO A 1 112 ? -5.300 -15.874 -1.205 1.00 91.31 112 PRO A CA 1
ATOM 863 C C . PRO A 1 112 ? -5.435 -16.812 0.009 1.00 91.31 112 PRO A C 1
ATOM 865 O O . PRO A 1 112 ? -6.071 -17.858 -0.063 1.00 91.31 112 PRO A O 1
ATOM 868 N N . ASP A 1 113 ? -4.837 -16.447 1.143 1.00 91.19 113 ASP A N 1
ATOM 869 C CA . ASP A 1 113 ? -4.576 -17.303 2.302 1.00 91.19 113 ASP A CA 1
ATOM 870 C C . ASP A 1 113 ? -5.551 -17.103 3.473 1.00 91.19 113 ASP A C 1
ATOM 872 O O . ASP A 1 113 ? -5.283 -17.533 4.593 1.00 91.19 113 ASP A O 1
ATOM 876 N N . GLY A 1 114 ? -6.673 -16.418 3.248 1.00 90.56 114 GLY A N 1
ATOM 877 C CA . GLY A 1 114 ? -7.666 -16.166 4.299 1.00 90.56 114 GLY A CA 1
ATOM 878 C C . GLY A 1 114 ? -7.193 -15.188 5.380 1.00 90.56 114 GLY A C 1
ATOM 879 O O . GLY A 1 114 ? -7.798 -15.096 6.448 1.00 90.56 114 GLY A O 1
ATOM 880 N N . LEU A 1 115 ? -6.129 -14.418 5.117 1.00 94.19 115 LEU A N 1
ATOM 881 C CA . LEU A 1 115 ? -5.666 -13.370 6.028 1.00 94.19 115 LEU A CA 1
ATOM 882 C C . LEU A 1 115 ? -6.756 -12.309 6.291 1.00 94.19 115 LEU A C 1
ATOM 884 O O . LEU A 1 115 ? -6.785 -11.703 7.366 1.00 94.19 115 LEU A O 1
ATOM 888 N N . ILE A 1 116 ? -7.686 -12.131 5.349 1.00 96.94 116 ILE A N 1
ATOM 889 C CA . ILE A 1 116 ? -8.938 -11.378 5.502 1.00 96.94 116 ILE A CA 1
ATOM 890 C C . ILE A 1 116 ? -10.129 -12.344 5.498 1.00 96.94 116 ILE A C 1
ATOM 892 O O . ILE A 1 116 ? -10.094 -13.372 4.830 1.00 96.94 116 ILE A O 1
ATOM 896 N N . ASP A 1 117 ? -11.203 -11.992 6.202 1.00 97.31 117 ASP A N 1
ATOM 897 C CA . ASP A 1 117 ? -12.413 -12.820 6.275 1.00 97.31 117 ASP A CA 1
ATOM 898 C C . ASP A 1 117 ? -13.368 -12.554 5.105 1.00 97.31 117 ASP A C 1
ATOM 900 O O . ASP A 1 117 ? -14.099 -13.446 4.678 1.00 97.31 117 ASP A O 1
ATOM 904 N N . ARG A 1 118 ? -13.397 -11.315 4.590 1.00 95.88 118 ARG A N 1
ATOM 905 C CA . ARG A 1 118 ? -14.279 -10.949 3.473 1.00 95.88 118 ARG A CA 1
ATOM 906 C C . ARG A 1 118 ? -13.791 -9.760 2.654 1.00 95.88 118 ARG A C 1
ATOM 908 O O . ARG A 1 118 ? -13.206 -8.813 3.180 1.00 95.88 118 ARG A O 1
ATOM 915 N N . PHE A 1 119 ? -14.140 -9.774 1.371 1.00 97.25 119 PHE A N 1
ATOM 916 C CA . PHE A 1 119 ? -14.115 -8.586 0.524 1.00 97.25 119 PHE A CA 1
ATOM 917 C C . PHE A 1 119 ? -15.369 -7.737 0.763 1.00 97.25 119 PHE A C 1
ATOM 919 O O . PHE A 1 119 ? -16.482 -8.259 0.812 1.00 97.25 119 PHE A O 1
ATOM 926 N N . GLU A 1 120 ? -15.188 -6.426 0.869 1.00 96.12 120 GLU A N 1
ATOM 927 C CA . GLU A 1 120 ? -16.259 -5.451 1.042 1.00 96.12 120 GLU A CA 1
ATOM 928 C C . GLU A 1 120 ? -16.213 -4.423 -0.105 1.00 96.12 120 GLU A C 1
ATOM 930 O O . GLU A 1 120 ? -15.187 -3.770 -0.299 1.00 96.12 120 GLU A O 1
ATOM 935 N N . PRO A 1 121 ? -17.296 -4.218 -0.875 1.00 93.69 121 PRO A N 1
ATOM 936 C CA . PRO A 1 121 ? -17.307 -3.210 -1.930 1.00 93.69 121 PRO A CA 1
ATOM 937 C C . PRO A 1 121 ? -17.139 -1.784 -1.383 1.00 93.69 121 PRO A C 1
ATOM 939 O O . PRO A 1 121 ? -17.652 -1.441 -0.319 1.00 93.69 121 PRO A O 1
ATOM 942 N N . THR A 1 122 ? -16.542 -0.886 -2.172 1.00 91.00 122 THR A N 1
ATOM 943 C CA . THR A 1 122 ? -16.251 0.516 -1.783 1.00 91.00 122 THR A CA 1
ATOM 944 C C . THR A 1 122 ? -17.475 1.362 -1.400 1.00 91.00 122 THR A C 1
ATOM 946 O O . THR A 1 122 ? -17.342 2.480 -0.893 1.00 91.00 122 THR A O 1
ATOM 949 N N . ASN A 1 123 ? -18.689 0.860 -1.639 1.00 88.62 123 ASN A N 1
ATOM 950 C CA . ASN A 1 123 ? -19.940 1.522 -1.295 1.00 88.62 123 ASN A CA 1
ATOM 951 C C . ASN A 1 123 ? -20.482 1.144 0.097 1.00 88.62 123 ASN A C 1
ATOM 953 O O . ASN A 1 123 ? -21.625 1.512 0.379 1.00 88.62 123 ASN A O 1
ATOM 957 N N . TYR A 1 124 ? -19.714 0.454 0.942 1.00 90.06 124 TYR A N 1
ATOM 958 C CA . TYR A 1 124 ? -20.087 0.019 2.293 1.00 90.06 124 TYR A CA 1
ATOM 959 C C . TYR A 1 124 ? -20.662 1.125 3.195 1.00 90.06 124 TYR A C 1
ATOM 961 O O . TYR A 1 124 ? -20.493 2.328 2.965 1.00 90.06 124 TYR A O 1
ATOM 969 N N . LEU A 1 125 ? -21.368 0.713 4.250 1.00 88.44 125 LEU A N 1
ATOM 970 C CA . LEU A 1 125 ? -21.741 1.603 5.347 1.00 88.44 125 LEU A CA 1
ATOM 971 C C . LEU A 1 125 ? -20.737 1.477 6.489 1.00 88.44 125 LEU A C 1
ATOM 973 O O . LEU A 1 125 ? -20.586 0.380 7.024 1.00 88.44 125 LEU A O 1
ATOM 977 N N . PRO A 1 126 ? -20.109 2.576 6.941 1.00 88.06 126 PRO A N 1
ATOM 978 C CA . PRO A 1 126 ? -19.226 2.525 8.101 1.00 88.06 126 PRO A CA 1
ATOM 979 C C . PRO A 1 126 ? -19.906 1.927 9.337 1.00 88.06 126 PRO A C 1
ATOM 981 O O . PRO A 1 126 ? -19.295 1.158 10.066 1.00 88.06 126 PRO A O 1
ATOM 984 N N . GLN A 1 127 ? -21.206 2.193 9.502 1.00 86.56 127 GLN A N 1
ATOM 985 C CA . GLN A 1 127 ? -22.028 1.686 10.599 1.00 86.56 127 GLN A CA 1
ATOM 986 C C . GLN A 1 127 ? -22.296 0.179 10.535 1.00 86.56 127 GLN A C 1
ATOM 988 O O . GLN A 1 127 ? -23.032 -0.303 11.378 1.00 86.56 127 GLN A O 1
ATOM 993 N N . GLN A 1 128 ? -21.792 -0.561 9.545 1.00 88.81 128 GLN A N 1
ATOM 994 C CA . GLN A 1 128 ? -21.828 -2.032 9.531 1.00 88.81 128 GLN A CA 1
ATOM 995 C C . GLN A 1 128 ? -20.554 -2.654 10.124 1.00 88.81 128 GLN A C 1
ATOM 997 O O . GLN A 1 128 ? -20.486 -3.875 10.291 1.00 88.81 128 GLN A O 1
ATOM 1002 N N . SER A 1 129 ? -19.571 -1.815 10.449 1.00 93.38 129 SER A N 1
ATOM 1003 C CA . SER A 1 129 ? -18.316 -2.179 11.100 1.00 93.38 129 SER A CA 1
ATOM 1004 C C . SER A 1 129 ? -18.244 -1.546 12.487 1.00 93.38 129 SER A C 1
ATOM 1006 O O . SER A 1 129 ? -18.946 -0.581 12.778 1.00 93.38 129 SER A O 1
ATOM 1008 N N . ASP A 1 130 ? -17.380 -2.078 13.341 1.00 95.94 130 ASP A N 1
ATOM 1009 C CA . ASP A 1 130 ? -17.028 -1.478 14.627 1.00 95.94 130 ASP A CA 1
ATOM 1010 C C . ASP A 1 130 ? -15.814 -0.557 14.496 1.00 95.94 130 ASP A C 1
ATOM 1012 O O . ASP A 1 130 ? -15.708 0.432 15.212 1.00 95.94 130 ASP A O 1
ATOM 1016 N N . ILE A 1 131 ? -14.915 -0.852 13.559 1.00 97.69 131 ILE A N 1
ATOM 1017 C CA . ILE A 1 131 ? -13.765 -0.013 13.224 1.00 97.69 131 ILE A CA 1
ATOM 1018 C C . ILE A 1 131 ? -13.675 0.083 11.704 1.00 97.69 131 ILE A C 1
ATOM 1020 O O . ILE A 1 131 ? -13.756 -0.931 11.014 1.00 97.69 131 ILE A O 1
ATOM 1024 N N . VAL A 1 132 ? -13.479 1.292 11.183 1.00 97.94 132 VAL A N 1
ATOM 1025 C CA . VAL A 1 132 ? -13.121 1.521 9.780 1.00 97.94 132 VAL A CA 1
ATOM 1026 C C . VAL A 1 132 ? -11.814 2.290 9.730 1.00 97.94 132 VAL A C 1
ATOM 1028 O O . VAL A 1 132 ? -11.754 3.438 10.172 1.00 97.94 132 VAL A O 1
ATOM 1031 N N . LEU A 1 133 ? -10.792 1.674 9.144 1.00 97.62 133 LEU A N 1
ATOM 1032 C CA . LEU A 1 133 ? -9.550 2.334 8.762 1.00 97.62 133 LEU A CA 1
ATOM 1033 C C . LEU A 1 133 ? -9.568 2.595 7.259 1.00 97.62 133 LEU A C 1
ATOM 1035 O O . LEU A 1 133 ? -9.944 1.713 6.487 1.00 97.62 133 LEU A O 1
ATOM 1039 N N . SER A 1 134 ? -9.159 3.781 6.815 1.00 95.62 134 SER A N 1
ATOM 1040 C CA . SER A 1 134 ? -9.002 4.030 5.383 1.00 95.62 134 SER A CA 1
ATOM 1041 C C . SER A 1 134 ? -7.818 4.918 5.032 1.00 95.62 134 SER A C 1
ATOM 1043 O O . SER A 1 134 ? -7.417 5.779 5.812 1.00 95.62 134 SER A O 1
ATOM 1045 N N . GLY A 1 135 ? -7.267 4.714 3.836 1.00 93.25 135 GLY A N 1
ATOM 1046 C CA . GLY A 1 135 ? -6.125 5.481 3.344 1.00 93.25 135 GLY A CA 1
ATOM 1047 C C . GLY A 1 135 ? -5.270 4.707 2.350 1.00 93.25 135 GLY A C 1
ATOM 1048 O O . GLY A 1 135 ? -5.730 3.754 1.728 1.00 93.25 135 GLY A O 1
ATOM 1049 N N . CYS A 1 136 ? -4.028 5.140 2.178 1.00 89.12 136 CYS A N 1
ATOM 1050 C CA . CYS A 1 136 ? -2.997 4.434 1.412 1.00 89.12 136 CYS A CA 1
ATOM 1051 C C . CYS A 1 136 ? -1.777 4.197 2.310 1.00 89.12 136 CYS A C 1
ATOM 1053 O O . CYS A 1 136 ? -1.686 3.152 2.937 1.00 89.12 136 CYS A O 1
ATOM 1055 N N . HIS A 1 137 ? -0.922 5.207 2.478 1.00 87.81 137 HIS A N 1
ATOM 1056 C CA . HIS A 1 137 ? 0.201 5.215 3.427 1.00 87.81 137 HIS A CA 1
ATOM 1057 C C . HIS A 1 137 ? -0.102 6.005 4.717 1.00 87.81 137 HIS A C 1
ATOM 1059 O O . HIS A 1 137 ? 0.714 6.039 5.631 1.00 87.81 137 HIS A O 1
ATOM 1065 N N . LEU A 1 138 ? -1.267 6.653 4.785 1.00 92.69 138 LEU A N 1
ATOM 1066 C CA . LEU A 1 138 ? -1.813 7.347 5.951 1.00 92.69 138 LEU A CA 1
ATOM 1067 C C . LEU A 1 138 ? -3.164 6.698 6.281 1.00 92.69 138 LEU A C 1
ATOM 1069 O O . LEU A 1 138 ? -4.184 7.089 5.714 1.00 92.69 138 LEU A O 1
ATOM 1073 N N . LEU A 1 139 ? -3.166 5.656 7.118 1.00 94.06 139 LEU A N 1
ATOM 1074 C CA . LEU A 1 139 ? -4.400 4.981 7.534 1.00 94.06 139 LEU A CA 1
ATOM 1075 C C . LEU A 1 139 ? -5.067 5.753 8.667 1.00 94.06 139 LEU A C 1
ATOM 1077 O O . LEU A 1 139 ? -4.530 5.838 9.767 1.00 94.06 139 LEU A O 1
ATOM 1081 N N . MET A 1 140 ? -6.250 6.290 8.386 1.00 95.25 140 MET A N 1
ATOM 1082 C CA . MET A 1 140 ? -7.041 7.081 9.324 1.00 95.25 140 MET A CA 1
ATOM 1083 C C . MET A 1 140 ? -8.210 6.267 9.870 1.00 95.25 140 MET A C 1
ATOM 1085 O O . MET A 1 140 ? -8.827 5.499 9.128 1.00 95.25 140 MET A O 1
ATOM 1089 N N . TYR A 1 141 ? -8.563 6.474 11.138 1.00 96.56 141 TYR A N 1
ATOM 1090 C CA . TYR A 1 141 ? -9.797 5.939 11.708 1.00 96.56 141 TYR A CA 1
ATOM 1091 C C . TYR A 1 141 ? -10.985 6.780 11.219 1.00 96.56 141 TYR A C 1
ATOM 1093 O O . TYR A 1 141 ? -11.266 7.860 11.734 1.00 96.56 141 TYR A O 1
ATOM 1101 N N . ASP A 1 142 ? -11.692 6.279 10.206 1.00 93.00 142 ASP A N 1
ATOM 1102 C CA . ASP A 1 142 ? -12.857 6.944 9.611 1.00 93.00 142 ASP A CA 1
ATOM 1103 C C . ASP A 1 142 ? -14.141 6.720 10.433 1.00 93.00 142 ASP A C 1
ATOM 1105 O O . ASP A 1 142 ? -15.071 7.528 10.367 1.00 93.00 142 ASP A O 1
ATOM 1109 N N . PHE A 1 143 ? -14.225 5.613 11.180 1.00 94.75 143 PHE A N 1
ATOM 1110 C CA . PHE A 1 143 ? -15.359 5.280 12.047 1.00 94.75 143 PHE A CA 1
ATOM 1111 C C . PHE A 1 143 ? -14.929 4.350 13.183 1.00 94.75 143 PHE A C 1
ATOM 1113 O O . PHE A 1 143 ? -14.165 3.413 12.956 1.00 94.75 143 PHE A O 1
ATOM 1120 N N . ILE A 1 144 ? -15.448 4.592 14.391 1.00 95.44 144 ILE A N 1
ATOM 1121 C CA . ILE A 1 144 ? -15.191 3.776 15.581 1.00 95.44 144 ILE A CA 1
ATOM 1122 C C . ILE A 1 144 ? -16.483 3.653 16.396 1.00 95.44 144 ILE A C 1
ATOM 1124 O O . ILE A 1 144 ? -17.045 4.652 16.848 1.00 95.44 144 ILE A O 1
ATOM 1128 N N . ASN A 1 145 ? -16.923 2.425 16.656 1.00 94.50 145 ASN A N 1
ATOM 1129 C CA . ASN A 1 145 ? -17.919 2.104 17.667 1.00 94.50 145 ASN A CA 1
ATOM 1130 C C . ASN A 1 145 ? -17.216 1.835 19.000 1.00 94.50 145 ASN A C 1
ATOM 1132 O O . ASN A 1 145 ? -16.963 0.688 19.375 1.00 94.50 145 ASN A O 1
ATOM 1136 N N . ARG A 1 146 ? -16.884 2.916 19.709 1.00 93.69 146 ARG A N 1
ATOM 1137 C CA . ARG A 1 146 ? -16.051 2.864 20.916 1.00 93.69 146 ARG A CA 1
ATOM 1138 C C . ARG A 1 146 ? -16.607 1.911 21.975 1.00 93.69 146 ARG A C 1
ATOM 1140 O O . ARG A 1 146 ? -15.860 1.087 22.481 1.00 93.69 146 ARG A O 1
ATOM 1147 N N . GLN A 1 147 ? -17.919 1.933 22.212 1.00 93.56 147 GLN A N 1
ATOM 1148 C CA . GLN A 1 147 ? -18.576 1.042 23.177 1.00 93.56 147 GLN A CA 1
ATOM 1149 C C . GLN A 1 147 ? -18.356 -0.443 22.851 1.00 93.56 147 GLN A C 1
ATOM 1151 O O . GLN A 1 147 ? -18.136 -1.258 23.745 1.00 93.56 147 GLN A O 1
ATOM 1156 N N . ARG A 1 148 ? -18.408 -0.819 21.565 1.00 94.44 148 ARG A N 1
ATOM 1157 C CA . ARG A 1 148 ? -18.153 -2.206 21.150 1.00 94.44 148 ARG A CA 1
ATOM 1158 C C . ARG A 1 148 ? -16.675 -2.569 21.221 1.00 94.44 148 ARG A C 1
ATOM 1160 O O . ARG A 1 148 ? -16.380 -3.689 21.623 1.00 94.44 148 ARG A O 1
ATOM 1167 N N . VAL A 1 149 ? -15.767 -1.645 20.899 1.00 96.06 149 VAL A N 1
ATOM 1168 C CA . VAL A 1 149 ? -14.320 -1.859 21.081 1.00 96.06 149 VAL A CA 1
ATOM 1169 C C . VAL A 1 149 ? -13.996 -2.073 22.560 1.00 96.06 149 VAL A C 1
ATOM 1171 O O . VAL A 1 149 ? -13.371 -3.072 22.896 1.00 96.06 149 VAL A O 1
ATOM 1174 N N . GLU A 1 150 ? -14.495 -1.209 23.446 1.00 96.44 150 GLU A N 1
ATOM 1175 C CA . GLU A 1 150 ? -14.308 -1.320 24.900 1.00 96.44 150 GLU A CA 1
ATOM 1176 C C . GLU A 1 150 ? -14.832 -2.656 25.441 1.00 96.44 150 GLU A C 1
ATOM 1178 O O . GLU A 1 150 ? -14.185 -3.289 26.271 1.00 96.44 150 GLU A O 1
ATOM 1183 N N . LYS A 1 151 ? -15.977 -3.125 24.933 1.00 95.50 151 LYS A N 1
ATOM 1184 C CA . LYS A 1 151 ? -16.578 -4.392 25.362 1.00 95.50 151 LYS A CA 1
ATOM 1185 C C . LYS A 1 151 ? -15.860 -5.634 24.822 1.00 95.50 151 LYS A C 1
ATOM 1187 O O . LYS A 1 151 ? -15.741 -6.618 25.544 1.00 95.50 151 LYS A O 1
ATOM 1192 N N . LEU A 1 152 ? -15.481 -5.640 23.543 1.00 96.25 152 LEU A N 1
ATOM 1193 C CA . LEU A 1 152 ? -15.036 -6.853 22.835 1.00 96.25 152 LEU A CA 1
ATOM 1194 C C . LEU A 1 152 ? -13.515 -6.967 22.700 1.00 96.25 152 LEU A C 1
ATOM 1196 O O . LEU A 1 152 ? -13.009 -8.067 22.498 1.00 96.25 152 LEU A O 1
ATOM 1200 N N . ALA A 1 153 ? -12.793 -5.851 22.781 1.00 96.94 153 ALA A N 1
ATOM 1201 C CA . ALA A 1 153 ? -11.340 -5.796 22.665 1.00 96.94 153 ALA A CA 1
ATOM 1202 C C . ALA A 1 153 ? -10.754 -4.671 23.547 1.00 96.94 153 ALA A C 1
ATOM 1204 O O . ALA A 1 153 ? -10.088 -3.772 23.029 1.00 96.94 153 ALA A O 1
ATOM 1205 N N . PRO A 1 154 ? -10.978 -4.685 24.878 1.00 97.12 154 PRO A N 1
ATOM 1206 C CA . PRO A 1 154 ? -10.485 -3.631 25.772 1.00 97.12 154 PRO A CA 1
ATOM 1207 C C . PRO A 1 154 ? -8.959 -3.472 25.725 1.00 97.12 154 PRO A C 1
ATOM 1209 O O . PRO A 1 154 ? -8.448 -2.363 25.865 1.00 97.12 154 PRO A O 1
ATOM 1212 N N . HIS A 1 155 ? -8.221 -4.554 25.457 1.00 97.19 155 HIS A N 1
ATOM 1213 C CA . HIS A 1 155 ? -6.762 -4.535 25.300 1.00 97.19 155 HIS A CA 1
ATOM 1214 C C . HIS A 1 155 ? -6.289 -3.726 24.084 1.00 97.19 155 HIS A C 1
ATOM 1216 O O . HIS A 1 155 ? -5.137 -3.309 24.044 1.00 97.19 155 HIS A O 1
ATOM 1222 N N . PHE A 1 156 ? -7.162 -3.484 23.103 1.00 97.94 156 PHE A N 1
ATOM 1223 C CA . PHE A 1 156 ? -6.857 -2.673 21.926 1.00 97.94 156 PHE A CA 1
ATOM 1224 C C . PHE A 1 156 ? -7.023 -1.168 22.177 1.00 97.94 156 PHE A C 1
ATOM 1226 O O . PHE A 1 156 ? -6.526 -0.364 21.394 1.00 97.94 156 PHE A O 1
ATOM 1233 N N . LEU A 1 157 ? -7.687 -0.752 23.263 1.00 97.62 157 LEU A N 1
ATOM 1234 C CA . LEU A 1 157 ? -7.949 0.668 23.524 1.00 97.62 157 LEU A CA 1
ATOM 1235 C C . LEU A 1 157 ? -6.679 1.526 23.608 1.00 97.62 157 LEU A C 1
ATOM 1237 O O . LEU A 1 157 ? -6.668 2.576 22.971 1.00 97.62 157 LEU A O 1
ATOM 1241 N N . PRO A 1 158 ? -5.597 1.122 24.302 1.00 97.62 158 PRO A N 1
ATOM 1242 C CA . PRO A 1 158 ? -4.382 1.937 24.337 1.00 97.62 158 PRO A CA 1
ATOM 1243 C C . PRO A 1 158 ? -3.771 2.137 22.942 1.00 97.62 158 PRO A C 1
ATOM 1245 O O . PRO A 1 158 ? -3.316 3.231 22.617 1.00 97.62 158 PRO A O 1
ATOM 1248 N N . ILE A 1 159 ? -3.825 1.100 22.099 1.00 97.69 159 ILE A N 1
ATOM 1249 C CA . ILE A 1 159 ? -3.341 1.125 20.712 1.00 97.69 159 ILE A CA 1
ATOM 1250 C C . ILE A 1 159 ? -4.192 2.091 19.880 1.00 97.69 159 ILE A C 1
ATOM 1252 O O . ILE A 1 159 ? -3.662 2.957 19.185 1.00 97.69 159 ILE A O 1
ATOM 1256 N N . LEU A 1 160 ? -5.518 1.980 19.997 1.00 97.81 160 LEU A N 1
ATOM 1257 C CA . LEU A 1 160 ? -6.467 2.867 19.333 1.00 97.81 160 LEU A CA 1
ATOM 1258 C C . LEU A 1 160 ? -6.229 4.335 19.709 1.00 97.81 160 LEU A C 1
ATOM 1260 O O . LEU A 1 160 ? -6.144 5.184 18.824 1.00 97.81 160 LEU A O 1
ATOM 1264 N N . GLU A 1 161 ? -6.103 4.632 21.003 1.00 97.50 161 GLU A N 1
ATOM 1265 C CA . GLU A 1 161 ? -5.893 5.998 21.493 1.00 97.50 161 GLU A CA 1
ATOM 1266 C C . GLU A 1 161 ? -4.545 6.565 21.042 1.00 97.50 161 GLU A C 1
ATOM 1268 O O . GLU A 1 161 ? -4.474 7.719 20.624 1.00 97.50 161 GLU A O 1
ATOM 1273 N N . GLN A 1 162 ? -3.487 5.749 21.025 1.00 96.38 162 GLN A N 1
ATOM 1274 C CA . GLN A 1 162 ? -2.198 6.157 20.470 1.00 96.38 162 GLN A CA 1
ATOM 1275 C C . GLN A 1 162 ? -2.310 6.526 18.983 1.00 96.38 162 GLN A C 1
ATOM 1277 O O . GLN A 1 162 ? -1.768 7.550 18.560 1.00 96.38 162 GLN A O 1
ATOM 1282 N N . GLY A 1 163 ? -3.014 5.714 18.189 1.00 96.81 163 GLY A N 1
ATOM 1283 C CA . GLY A 1 163 ? -3.249 6.002 16.776 1.00 96.81 163 GLY A CA 1
ATOM 1284 C C . GLY A 1 163 ? -4.051 7.289 16.571 1.00 96.81 163 GLY A C 1
ATOM 1285 O O . GLY A 1 163 ? -3.654 8.148 15.784 1.00 96.81 163 GLY A O 1
ATOM 1286 N N . LEU A 1 164 ? -5.147 7.464 17.316 1.00 96.62 164 LEU A N 1
ATOM 1287 C CA . LEU A 1 164 ? -5.980 8.671 17.269 1.00 96.62 164 LEU A CA 1
ATOM 1288 C C . LEU A 1 164 ? -5.202 9.938 17.637 1.00 96.62 164 LEU A C 1
ATOM 1290 O O . LEU A 1 164 ? -5.340 10.959 16.959 1.00 96.62 164 LEU A O 1
ATOM 1294 N N . ASP A 1 165 ? -4.361 9.857 18.664 1.00 96.44 165 ASP A N 1
ATOM 1295 C CA . ASP A 1 165 ? -3.506 10.958 19.092 1.00 96.44 165 ASP A CA 1
ATOM 1296 C C . ASP A 1 165 ? -2.524 11.360 17.984 1.00 96.44 165 ASP A C 1
ATOM 1298 O O . ASP A 1 165 ? -2.458 12.527 17.609 1.00 96.44 165 ASP A O 1
ATOM 1302 N N . VAL A 1 166 ? -1.832 10.404 17.350 1.00 96.00 166 VAL A N 1
ATOM 1303 C CA . VAL A 1 166 ? -0.957 10.697 16.197 1.00 96.00 166 VAL A CA 1
ATOM 1304 C C . VAL A 1 166 ? -1.749 11.297 15.029 1.00 96.00 166 VAL A C 1
ATOM 1306 O O . VAL A 1 166 ? -1.336 12.308 14.454 1.00 96.00 166 VAL A O 1
ATOM 1309 N N . GLN A 1 167 ?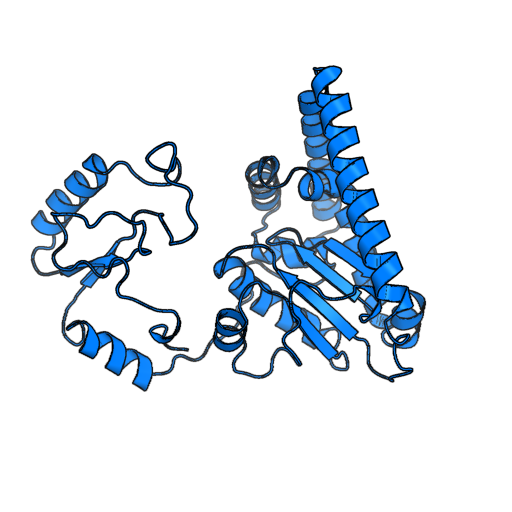 -2.902 10.720 14.684 1.00 95.56 167 GLN A N 1
ATOM 1310 C CA . GLN A 1 167 ? -3.744 11.189 13.580 1.00 95.56 167 GLN A CA 1
ATOM 1311 C C . GLN A 1 167 ? -4.205 12.643 13.746 1.00 95.56 167 GLN A C 1
ATOM 1313 O O . GLN A 1 167 ? -4.350 13.353 12.744 1.00 95.56 167 GLN A O 1
ATOM 1318 N N . ALA A 1 168 ? -4.395 13.120 14.981 1.00 94.12 168 ALA A N 1
ATOM 1319 C CA . ALA A 1 168 ? -4.789 14.501 15.252 1.00 94.12 168 ALA A CA 1
ATOM 1320 C C . ALA A 1 168 ? -3.798 15.523 14.662 1.00 94.12 168 ALA A C 1
ATOM 1322 O O . ALA A 1 168 ? -4.222 16.539 14.106 1.00 94.12 168 ALA A O 1
ATOM 1323 N N . TYR A 1 169 ? -2.496 15.218 14.689 1.00 94.38 169 TYR A N 1
ATOM 1324 C CA . TYR A 1 169 ? -1.433 16.089 14.172 1.00 94.38 169 TYR A CA 1
ATOM 1325 C C . TYR A 1 169 ? -1.286 16.042 12.646 1.00 94.38 169 TYR A C 1
ATOM 1327 O O . TYR A 1 169 ? -0.759 16.978 12.046 1.00 94.38 169 TYR A O 1
ATOM 1335 N N . PHE A 1 170 ? -1.776 14.981 12.001 1.00 94.12 170 PHE A N 1
ATOM 1336 C CA . PHE A 1 170 ? -1.611 14.748 10.561 1.00 94.12 170 PHE A CA 1
ATOM 1337 C C . PHE A 1 170 ? -2.914 14.835 9.766 1.00 94.12 170 PHE A C 1
ATOM 1339 O O . PHE A 1 170 ? -2.919 14.649 8.549 1.00 94.12 170 PHE A O 1
ATOM 1346 N N . LYS A 1 171 ? -4.025 15.204 10.407 1.00 89.81 171 LYS A N 1
ATOM 1347 C CA . LYS A 1 171 ? -5.312 15.427 9.736 1.00 89.81 171 LYS A CA 1
ATOM 1348 C C . LYS A 1 171 ? -5.220 16.312 8.477 1.00 89.81 171 LYS A C 1
ATOM 1350 O O . LYS A 1 171 ? -5.887 15.972 7.498 1.00 89.81 171 LYS A O 1
ATOM 1355 N N . PRO A 1 172 ? -4.409 17.394 8.421 1.00 88.00 172 PRO A N 1
ATOM 1356 C CA . PRO A 1 172 ? -4.234 18.164 7.188 1.00 88.00 172 PRO A CA 1
ATOM 1357 C C . PRO A 1 172 ? -3.706 17.323 6.018 1.00 88.00 172 PRO A C 1
ATOM 1359 O O . PRO A 1 172 ? -4.195 17.477 4.905 1.00 88.00 172 PRO A O 1
ATOM 1362 N N . PHE A 1 173 ? -2.790 16.384 6.258 1.00 90.25 173 PHE A N 1
ATOM 1363 C CA . PHE A 1 173 ? -2.259 15.497 5.219 1.00 90.25 173 PHE A CA 1
ATOM 1364 C C . PHE A 1 173 ? -3.351 14.608 4.626 1.00 90.25 173 PHE A C 1
ATOM 1366 O O . PHE A 1 173 ? -3.461 14.510 3.408 1.00 90.25 173 PHE A O 1
ATOM 1373 N N . ALA A 1 174 ? -4.240 14.058 5.458 1.00 87.25 174 ALA A N 1
ATOM 1374 C CA . ALA A 1 174 ? -5.390 13.288 4.975 1.00 87.25 174 ALA A CA 1
ATOM 1375 C C . ALA A 1 174 ? -6.360 14.138 4.132 1.00 87.25 174 ALA A C 1
ATOM 1377 O O . ALA A 1 174 ? -6.986 13.642 3.196 1.00 87.25 174 ALA A O 1
ATOM 1378 N N . VAL A 1 175 ? -6.505 15.423 4.471 1.00 83.38 175 VAL A N 1
ATOM 1379 C CA . VAL A 1 175 ? -7.414 16.354 3.785 1.00 83.38 175 VAL A CA 1
ATOM 1380 C C . VAL A 1 175 ? -6.836 16.851 2.459 1.00 83.38 175 VAL A C 1
ATOM 1382 O O . VAL A 1 175 ? -7.591 17.008 1.498 1.00 83.38 175 VAL A O 1
ATOM 1385 N N . TYR A 1 176 ? -5.529 17.106 2.414 1.00 82.12 176 TYR A N 1
ATOM 1386 C CA . TYR A 1 176 ? -4.828 17.694 1.271 1.00 82.12 176 TYR A CA 1
ATOM 1387 C C . TYR A 1 176 ? -4.029 16.674 0.446 1.00 82.12 176 TYR A C 1
ATOM 1389 O O . TYR A 1 176 ? -3.313 17.071 -0.468 1.00 82.12 176 TYR A O 1
ATOM 1397 N N . SER A 1 177 ? -4.145 15.374 0.717 1.00 80.81 177 SER A N 1
ATOM 1398 C CA . SER A 1 177 ? -3.592 14.333 -0.158 1.00 80.81 177 SER A CA 1
ATOM 1399 C C . SER A 1 177 ? -4.185 14.454 -1.581 1.00 80.81 177 SER A C 1
ATOM 1401 O O . SER A 1 177 ? -5.388 14.718 -1.717 1.00 80.81 177 SER A O 1
ATOM 1403 N N . PRO A 1 178 ? -3.378 14.310 -2.653 1.00 80.12 178 PRO A N 1
ATOM 1404 C CA . PRO A 1 178 ? -1.981 13.856 -2.651 1.00 80.12 178 PRO A CA 1
ATOM 1405 C C . PRO A 1 178 ? -0.920 14.967 -2.520 1.00 80.12 178 PRO A C 1
ATOM 1407 O O . PRO A 1 178 ? 0.274 14.683 -2.556 1.00 80.12 178 PRO A O 1
ATOM 1410 N N . TYR A 1 179 ? -1.309 16.238 -2.381 1.00 81.25 179 TYR A N 1
ATOM 1411 C CA . TYR A 1 179 ? -0.377 17.375 -2.469 1.00 81.25 179 TYR A CA 1
ATOM 1412 C C . TYR A 1 179 ? 0.675 17.413 -1.353 1.00 81.25 179 TYR A C 1
ATOM 1414 O O . TYR A 1 179 ? 1.748 17.976 -1.549 1.00 81.25 179 TYR A O 1
ATOM 1422 N N . LEU A 1 180 ? 0.382 16.815 -0.194 1.00 86.88 180 LEU A N 1
ATOM 1423 C CA . LEU A 1 180 ? 1.301 16.754 0.948 1.00 86.88 180 LEU A CA 1
ATOM 1424 C C . LEU A 1 180 ? 1.994 15.393 1.107 1.00 86.88 180 LEU A C 1
ATOM 1426 O O . LEU A 1 180 ? 2.750 15.211 2.059 1.00 86.88 180 LEU A O 1
ATOM 1430 N N . ASP A 1 181 ? 1.781 14.445 0.189 1.00 87.50 181 ASP A N 1
ATOM 1431 C CA . ASP A 1 181 ? 2.334 13.089 0.306 1.00 87.50 181 ASP A CA 1
ATOM 1432 C C . ASP A 1 181 ? 3.874 13.099 0.270 1.00 87.50 181 ASP A C 1
ATOM 1434 O O . ASP A 1 181 ? 4.520 12.347 0.999 1.00 87.50 181 ASP A O 1
ATOM 1438 N N . GLY A 1 182 ? 4.475 13.985 -0.537 1.00 88.56 182 GLY A N 1
ATOM 1439 C CA . GLY A 1 182 ? 5.931 14.160 -0.595 1.00 88.56 182 GLY A CA 1
ATOM 1440 C C . GLY A 1 182 ? 6.512 14.679 0.722 1.00 88.56 182 GLY A C 1
ATOM 1441 O O . GLY A 1 182 ? 7.491 14.134 1.225 1.00 88.56 182 GLY A O 1
ATOM 1442 N N . GLN A 1 183 ? 5.854 15.669 1.332 1.00 90.81 183 GLN A N 1
ATOM 1443 C CA . GLN A 1 183 ? 6.264 16.212 2.627 1.00 90.81 183 GLN A CA 1
ATOM 1444 C C . GLN A 1 183 ? 6.066 15.192 3.757 1.00 90.81 183 GLN A C 1
ATOM 1446 O O . GLN A 1 183 ? 6.900 15.090 4.652 1.00 90.81 183 GLN A O 1
ATOM 1451 N N . LEU A 1 184 ? 4.993 14.396 3.710 1.00 92.50 184 LEU A N 1
ATOM 1452 C CA . LEU A 1 184 ? 4.794 13.297 4.655 1.00 92.50 184 LEU A CA 1
ATOM 1453 C C . LEU A 1 184 ? 5.897 12.242 4.527 1.00 92.50 184 LEU A C 1
ATOM 1455 O O . LEU A 1 184 ? 6.382 11.743 5.540 1.00 92.50 184 LEU A O 1
ATOM 1459 N N . ALA A 1 185 ? 6.305 11.914 3.298 1.00 92.00 185 ALA A N 1
ATOM 1460 C CA . ALA A 1 185 ? 7.400 10.984 3.055 1.00 92.00 185 ALA A CA 1
ATOM 1461 C C . ALA A 1 185 ? 8.728 11.511 3.622 1.00 92.00 185 ALA A C 1
ATOM 1463 O O . ALA A 1 185 ? 9.436 10.758 4.283 1.00 92.00 185 ALA A O 1
ATOM 1464 N N . GLU A 1 186 ? 9.033 12.796 3.435 1.00 93.12 186 GLU A N 1
ATOM 1465 C CA . GLU A 1 186 ? 10.227 13.430 4.006 1.00 93.12 186 GLU A CA 1
ATOM 1466 C C . GLU A 1 186 ? 10.214 13.395 5.540 1.00 93.12 186 GLU A C 1
ATOM 1468 O O . GLU A 1 186 ? 11.177 12.936 6.156 1.00 93.12 186 GLU A O 1
ATOM 1473 N N . ILE A 1 187 ? 9.097 13.794 6.165 1.00 94.38 187 ILE A N 1
ATOM 1474 C CA . ILE A 1 187 ? 8.935 13.726 7.624 1.00 94.38 187 ILE A CA 1
ATOM 1475 C C . ILE A 1 187 ? 9.143 12.290 8.112 1.00 94.38 187 ILE A C 1
ATOM 1477 O O . ILE A 1 187 ? 9.841 12.085 9.105 1.00 94.38 187 ILE A O 1
ATOM 1481 N N . ALA A 1 188 ? 8.564 11.300 7.428 1.00 93.31 188 ALA A N 1
ATOM 1482 C CA . ALA A 1 188 ? 8.719 9.902 7.802 1.00 93.31 188 ALA A CA 1
ATOM 1483 C C . ALA A 1 188 ? 10.185 9.454 7.729 1.00 93.31 188 ALA A C 1
ATOM 1485 O O . ALA A 1 188 ? 10.687 8.909 8.708 1.00 93.31 188 ALA A O 1
ATOM 1486 N N . VAL A 1 189 ? 10.890 9.746 6.631 1.00 94.12 189 VAL A N 1
ATOM 1487 C CA . VAL A 1 189 ? 12.306 9.378 6.446 1.00 94.12 189 VAL A CA 1
ATOM 1488 C C . VAL A 1 189 ? 13.199 10.005 7.517 1.00 94.12 189 VAL A C 1
ATOM 1490 O O . VAL A 1 189 ? 14.013 9.302 8.113 1.00 94.12 189 VAL A O 1
ATOM 1493 N N . VAL A 1 190 ? 13.013 11.293 7.831 1.00 94.44 190 VAL A N 1
ATOM 1494 C CA . VAL A 1 190 ? 13.774 11.988 8.892 1.00 94.44 190 VAL A CA 1
ATOM 1495 C C . VAL A 1 190 ? 13.593 11.321 10.261 1.00 94.44 190 VAL A C 1
ATOM 1497 O O . VAL A 1 190 ? 14.502 11.343 11.086 1.00 94.44 190 VAL A O 1
ATOM 1500 N N . HIS A 1 191 ? 12.443 10.687 10.495 1.00 93.50 191 HIS A N 1
ATOM 1501 C CA . HIS A 1 191 ? 12.143 9.959 11.729 1.00 93.50 191 HIS A CA 1
ATOM 1502 C C . HIS A 1 191 ? 12.387 8.442 11.604 1.00 93.50 191 HIS A C 1
ATOM 1504 O O . HIS A 1 191 ? 11.834 7.667 12.385 1.00 93.50 191 HIS A O 1
ATOM 1510 N N . GLY A 1 192 ? 13.199 8.004 10.632 1.00 91.38 192 GLY A N 1
ATOM 1511 C CA . GLY A 1 192 ? 13.567 6.595 10.440 1.00 91.38 192 GLY A CA 1
ATOM 1512 C C . GLY A 1 192 ? 12.405 5.703 9.991 1.00 91.38 192 GLY A C 1
ATOM 1513 O O . GLY A 1 192 ? 12.385 4.506 10.269 1.00 91.38 192 GLY A O 1
ATOM 1514 N N . GLY A 1 193 ? 11.392 6.298 9.366 1.00 91.69 193 GLY A N 1
ATOM 1515 C CA . GLY A 1 193 ? 10.195 5.626 8.889 1.00 91.69 193 GLY A CA 1
ATOM 1516 C C . GLY A 1 193 ? 10.222 5.289 7.409 1.00 91.69 193 GLY A C 1
ATOM 1517 O O . GLY A 1 193 ? 10.985 5.828 6.611 1.00 91.69 193 GLY A O 1
ATOM 1518 N N . SER A 1 194 ? 9.277 4.433 7.042 1.00 92.81 194 SER A N 1
ATOM 1519 C CA . SER A 1 194 ? 8.925 4.098 5.668 1.00 92.81 194 SER A CA 1
ATOM 1520 C C . SER A 1 194 ? 7.411 4.224 5.484 1.00 92.81 194 SER A C 1
ATOM 1522 O O . SER A 1 194 ? 6.666 4.394 6.451 1.00 92.81 194 SER A O 1
ATOM 1524 N N . ARG A 1 195 ? 6.922 4.069 4.248 1.00 92.12 195 ARG A N 1
ATOM 1525 C CA . ARG A 1 195 ? 5.471 4.012 3.991 1.00 92.12 195 ARG A CA 1
ATOM 1526 C C . ARG A 1 195 ? 4.778 2.877 4.749 1.00 92.12 195 ARG A C 1
ATOM 1528 O O . ARG A 1 195 ? 3.647 3.061 5.181 1.00 92.12 195 ARG A O 1
ATOM 1535 N N . ILE A 1 196 ? 5.459 1.746 4.940 1.00 93.62 196 ILE A N 1
ATOM 1536 C CA . ILE A 1 196 ? 4.950 0.611 5.721 1.00 93.62 196 ILE A CA 1
ATOM 1537 C C . ILE A 1 196 ? 4.866 0.998 7.202 1.00 93.62 196 ILE A C 1
ATOM 1539 O O . ILE A 1 196 ? 3.826 0.816 7.831 1.00 93.62 196 ILE A O 1
ATOM 1543 N N . THR A 1 197 ? 5.921 1.619 7.738 1.00 94.50 197 THR A N 1
ATOM 1544 C CA . THR A 1 197 ? 5.964 2.069 9.138 1.00 94.50 197 THR A CA 1
ATOM 1545 C C . THR A 1 197 ? 4.856 3.080 9.451 1.00 94.50 197 THR A C 1
ATOM 1547 O O . THR A 1 197 ? 4.264 3.034 10.530 1.00 94.50 197 THR A O 1
ATOM 1550 N N . ASN A 1 198 ? 4.513 3.952 8.495 1.00 95.12 198 ASN A N 1
ATOM 1551 C CA . ASN A 1 198 ? 3.416 4.907 8.655 1.00 95.12 198 ASN A CA 1
ATOM 1552 C C . ASN A 1 198 ? 2.083 4.210 8.978 1.00 95.12 198 ASN A C 1
ATOM 1554 O O . ASN A 1 198 ? 1.327 4.712 9.810 1.00 95.12 198 ASN A O 1
ATOM 1558 N N . LEU A 1 199 ? 1.799 3.040 8.388 1.00 95.94 199 LEU A N 1
ATOM 1559 C CA . LEU A 1 199 ? 0.577 2.281 8.689 1.00 95.94 199 LEU A CA 1
ATOM 1560 C C . LEU A 1 199 ? 0.477 1.964 10.188 1.00 95.94 199 LEU A C 1
ATOM 1562 O O . LEU A 1 199 ? -0.595 2.094 10.781 1.00 95.94 199 LEU A O 1
ATOM 1566 N N . GLY A 1 200 ? 1.603 1.606 10.810 1.00 95.94 200 GLY A N 1
ATOM 1567 C CA . GLY A 1 200 ? 1.709 1.394 12.251 1.00 95.94 200 GLY A CA 1
ATOM 1568 C C . GLY A 1 200 ? 1.556 2.686 13.047 1.00 95.94 200 GLY A C 1
ATOM 1569 O O . GLY A 1 200 ? 0.697 2.779 13.916 1.00 95.94 200 GLY A O 1
ATOM 1570 N N . TRP A 1 201 ? 2.314 3.731 12.705 1.00 95.44 201 TRP A N 1
ATOM 1571 C CA . TRP A 1 201 ? 2.279 5.002 13.440 1.00 95.44 201 TRP A CA 1
ATOM 1572 C C . TRP A 1 201 ? 0.889 5.631 13.507 1.00 95.44 201 TRP A C 1
ATOM 1574 O O . TRP A 1 201 ? 0.492 6.117 14.563 1.00 95.44 201 TRP A O 1
ATOM 1584 N N . PHE A 1 202 ? 0.143 5.604 12.403 1.00 96.50 202 PHE A N 1
ATOM 1585 C CA . PHE A 1 202 ? -1.187 6.205 12.351 1.00 96.50 202 PHE A CA 1
ATOM 1586 C C . PHE A 1 202 ? -2.280 5.314 12.937 1.00 96.50 202 PHE A C 1
ATOM 1588 O O . PHE A 1 202 ? -3.299 5.828 13.381 1.00 96.50 202 PHE A O 1
ATOM 1595 N N . SER A 1 203 ? -2.090 3.999 12.993 1.00 96.56 203 SER A N 1
ATOM 1596 C CA . SER A 1 203 ? -3.052 3.091 13.634 1.00 96.56 203 SER A CA 1
ATOM 1597 C C . SER A 1 203 ? -2.778 2.853 15.120 1.00 96.56 203 SER A C 1
ATOM 1599 O O . SER A 1 203 ? -3.688 2.434 15.832 1.00 96.56 203 SER A O 1
ATOM 1601 N N . GLY A 1 204 ? -1.547 3.110 15.568 1.00 96.25 204 GLY A N 1
ATOM 1602 C CA . GLY A 1 204 ? -1.013 2.703 16.8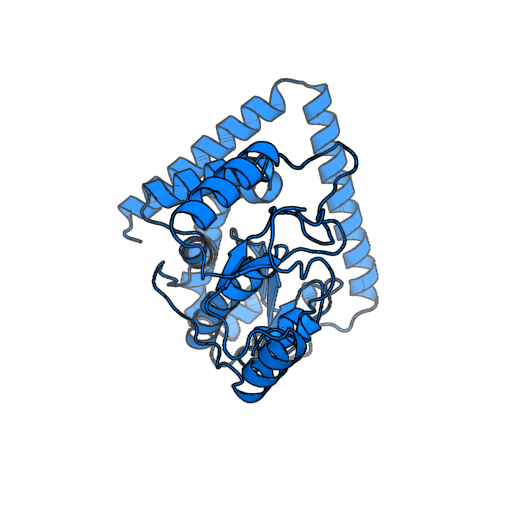65 1.00 96.25 204 GLY A CA 1
ATOM 1603 C C . GLY A 1 204 ? -0.372 1.309 16.867 1.00 96.25 204 GLY A C 1
ATOM 1604 O O . GLY A 1 204 ? 0.239 0.940 17.864 1.00 96.25 204 GLY A O 1
ATOM 1605 N N . LEU A 1 205 ? -0.484 0.532 15.782 1.00 96.38 205 LEU A N 1
ATOM 1606 C CA . LEU A 1 205 ? 0.086 -0.816 15.702 1.00 96.38 205 LEU A CA 1
ATOM 1607 C C . LEU A 1 205 ? 1.609 -0.803 15.536 1.00 96.38 205 LEU A C 1
ATOM 1609 O O . LEU A 1 205 ? 2.195 0.080 14.907 1.00 96.38 205 LEU A O 1
ATOM 1613 N N . GLU A 1 206 ? 2.251 -1.855 16.036 1.00 94.62 206 GLU A N 1
ATOM 1614 C CA . GLU A 1 206 ? 3.683 -2.084 15.851 1.00 94.62 206 GLU A CA 1
ATOM 1615 C C . GLU A 1 206 ? 3.962 -2.669 14.462 1.00 94.62 206 GLU A C 1
ATOM 1617 O O . GLU A 1 206 ? 4.006 -3.883 14.255 1.00 94.62 206 GLU A O 1
ATOM 1622 N N . VAL A 1 207 ? 4.115 -1.763 13.494 1.00 95.62 207 VAL A N 1
ATOM 1623 C CA . VAL A 1 207 ? 4.558 -2.066 12.130 1.00 95.62 207 VAL A CA 1
ATOM 1624 C C . VAL A 1 207 ? 5.927 -1.428 11.907 1.00 95.62 207 VAL A C 1
ATOM 1626 O O . VAL A 1 207 ? 6.101 -0.219 12.077 1.00 95.62 207 VAL A O 1
ATOM 1629 N N . HIS A 1 208 ? 6.898 -2.237 11.508 1.00 93.56 208 HIS A N 1
ATOM 1630 C CA . HIS A 1 208 ? 8.280 -1.853 11.262 1.00 93.56 208 HIS A CA 1
ATOM 1631 C C . HIS A 1 208 ? 8.597 -1.850 9.766 1.00 93.56 208 HIS A C 1
ATOM 1633 O O . HIS A 1 208 ? 7.970 -2.542 8.970 1.00 93.56 208 HIS A O 1
ATOM 1639 N N . GLN A 1 209 ? 9.625 -1.092 9.379 1.00 90.00 209 GLN A N 1
ATOM 1640 C CA . GLN A 1 209 ? 10.050 -0.967 7.981 1.00 90.00 209 GLN A CA 1
ATOM 1641 C C . GLN A 1 209 ? 10.428 -2.308 7.334 1.00 90.00 209 GLN A C 1
ATOM 1643 O O . GLN A 1 209 ? 10.205 -2.484 6.141 1.00 90.00 209 GLN A O 1
ATOM 1648 N N . ASN A 1 210 ? 10.991 -3.227 8.120 1.00 91.31 210 ASN A N 1
ATOM 1649 C CA . ASN A 1 210 ? 11.455 -4.532 7.651 1.00 91.31 210 ASN A CA 1
ATOM 1650 C C . ASN A 1 210 ? 10.452 -5.655 7.945 1.00 91.31 210 ASN A C 1
ATOM 1652 O O . ASN A 1 210 ? 10.805 -6.823 7.803 1.00 91.31 210 ASN A O 1
ATOM 1656 N N . ASP A 1 211 ? 9.234 -5.333 8.394 1.00 93.94 211 ASP A N 1
ATOM 1657 C CA . ASP A 1 211 ? 8.191 -6.350 8.481 1.00 93.94 211 ASP A CA 1
ATOM 1658 C C . ASP A 1 211 ? 7.858 -6.839 7.069 1.00 93.94 211 ASP A C 1
ATOM 1660 O O . ASP A 1 211 ? 7.645 -6.048 6.149 1.00 93.94 211 ASP A O 1
ATOM 1664 N N . LEU A 1 212 ? 7.808 -8.157 6.909 1.00 91.69 212 LEU A N 1
ATOM 1665 C CA . LEU A 1 212 ? 7.536 -8.811 5.638 1.00 91.69 212 LEU A CA 1
ATOM 1666 C C . LEU A 1 212 ? 6.278 -9.658 5.758 1.00 91.69 212 LEU A C 1
ATOM 1668 O O . LEU A 1 212 ? 6.036 -10.300 6.778 1.00 91.69 212 LEU A O 1
ATOM 1672 N N . SER A 1 213 ? 5.515 -9.695 4.672 1.00 89.94 213 SER A N 1
ATOM 1673 C CA . SER A 1 213 ? 4.433 -10.648 4.489 1.00 89.94 213 SER A CA 1
ATOM 1674 C C . SER A 1 213 ? 4.775 -11.533 3.305 1.00 89.94 213 SER A C 1
ATOM 1676 O O . SER A 1 213 ? 5.092 -11.034 2.225 1.00 89.94 213 SER A O 1
ATOM 1678 N N . THR A 1 214 ? 4.735 -12.845 3.510 1.00 86.56 214 THR A N 1
ATOM 1679 C CA . THR A 1 214 ? 4.967 -13.806 2.439 1.00 86.56 214 THR A CA 1
ATOM 1680 C C . THR A 1 214 ? 3.733 -13.906 1.547 1.00 86.56 214 THR A C 1
ATOM 1682 O O . THR A 1 214 ? 2.591 -13.952 2.015 1.00 86.56 214 THR A O 1
ATOM 1685 N N . LEU A 1 215 ? 3.986 -13.932 0.243 1.00 84.75 215 LEU A N 1
ATOM 1686 C CA . LEU A 1 215 ? 3.050 -14.337 -0.796 1.00 84.75 215 LEU A CA 1
ATOM 1687 C C . LEU A 1 215 ? 3.706 -15.515 -1.501 1.00 84.75 215 LEU A C 1
ATOM 1689 O O . LEU A 1 215 ? 4.802 -15.375 -2.048 1.00 84.75 215 LEU A O 1
ATOM 1693 N N . THR A 1 216 ? 3.079 -16.682 -1.411 1.00 84.06 216 THR A N 1
ATOM 1694 C CA . THR A 1 216 ? 3.569 -17.875 -2.100 1.00 84.06 216 THR A CA 1
ATOM 1695 C C . THR A 1 216 ? 3.446 -17.648 -3.596 1.00 84.06 216 THR A C 1
ATOM 1697 O O . THR A 1 216 ? 2.454 -17.081 -4.052 1.00 84.06 216 THR A O 1
ATOM 1700 N N . LEU A 1 217 ? 4.477 -18.046 -4.341 1.00 83.88 217 LEU A N 1
ATOM 1701 C CA . LEU A 1 217 ? 4.407 -18.019 -5.790 1.00 83.88 217 LEU A CA 1
ATOM 1702 C C . LEU A 1 217 ? 3.817 -19.328 -6.307 1.00 83.88 217 LEU A C 1
ATOM 1704 O O . LEU A 1 217 ? 4.238 -20.396 -5.857 1.00 83.88 217 LEU A O 1
ATOM 1708 N N . ASP A 1 218 ? 2.909 -19.255 -7.274 1.00 87.88 218 ASP A N 1
ATOM 1709 C CA . ASP A 1 218 ? 2.507 -20.429 -8.044 1.00 87.88 218 ASP A CA 1
ATOM 1710 C C . ASP A 1 218 ? 3.509 -20.672 -9.183 1.00 87.88 218 ASP A C 1
ATOM 1712 O O . ASP A 1 218 ? 3.588 -19.920 -10.165 1.00 87.88 218 ASP A O 1
ATOM 1716 N N . SER A 1 219 ? 4.299 -21.739 -9.048 1.00 87.94 219 SER A N 1
ATOM 1717 C CA . SER A 1 219 ? 5.289 -22.129 -10.052 1.00 87.94 219 SER A CA 1
ATOM 1718 C C . SER A 1 219 ? 4.637 -22.497 -11.383 1.00 87.94 219 SER A C 1
ATOM 1720 O O . SER A 1 219 ? 5.178 -22.151 -12.430 1.00 87.94 219 SER A O 1
ATOM 1722 N N . ALA A 1 220 ? 3.448 -23.110 -11.370 1.00 91.25 220 ALA A N 1
ATOM 1723 C CA . ALA A 1 220 ? 2.752 -23.480 -12.598 1.00 91.25 220 ALA A CA 1
ATOM 1724 C C . ALA A 1 220 ? 2.313 -22.235 -13.380 1.00 91.25 220 ALA A C 1
ATOM 1726 O O . ALA A 1 220 ? 2.538 -22.148 -14.589 1.00 91.25 220 ALA A O 1
ATOM 1727 N N . THR A 1 221 ? 1.735 -21.241 -12.698 1.00 90.25 221 THR A N 1
ATOM 1728 C CA . THR A 1 221 ? 1.415 -19.943 -13.310 1.00 90.25 221 THR A CA 1
ATOM 1729 C C . THR A 1 221 ? 2.670 -19.251 -13.834 1.00 90.25 221 THR A C 1
ATOM 1731 O O . THR A 1 221 ? 2.665 -18.776 -14.970 1.00 90.25 221 THR A O 1
ATOM 1734 N N . THR A 1 222 ? 3.768 -19.262 -13.071 1.00 90.44 222 THR A N 1
ATOM 1735 C CA . THR A 1 222 ? 5.056 -18.697 -13.512 1.00 90.44 222 THR A CA 1
ATOM 1736 C C . THR A 1 222 ? 5.518 -19.317 -14.832 1.00 90.44 222 THR A C 1
ATOM 1738 O O . THR A 1 222 ? 5.736 -18.600 -15.810 1.00 90.44 222 THR A O 1
ATOM 1741 N N . ASP A 1 223 ? 5.607 -20.646 -14.893 1.00 92.94 223 ASP A N 1
ATOM 1742 C CA . ASP A 1 223 ? 6.076 -21.370 -16.076 1.00 92.94 223 ASP A CA 1
ATOM 1743 C C . ASP A 1 223 ? 5.162 -21.138 -17.284 1.00 92.94 223 ASP A C 1
ATOM 1745 O O . ASP A 1 223 ? 5.634 -20.898 -18.401 1.00 92.94 223 ASP A O 1
ATOM 1749 N N . ASN A 1 224 ? 3.844 -21.146 -17.063 1.00 94.38 224 ASN A N 1
ATOM 1750 C CA . ASN A 1 224 ? 2.853 -20.889 -18.103 1.00 94.38 224 ASN A CA 1
ATOM 1751 C C . ASN A 1 224 ? 2.976 -19.476 -18.678 1.00 94.38 224 ASN A C 1
ATOM 1753 O O . ASN A 1 224 ? 2.905 -19.303 -19.895 1.00 94.38 224 ASN A O 1
ATOM 1757 N N . VAL A 1 225 ? 3.182 -18.470 -17.828 1.00 94.19 225 VAL A N 1
ATOM 1758 C CA . VAL A 1 225 ? 3.330 -17.069 -18.238 1.00 94.19 225 VAL A CA 1
ATOM 1759 C C . VAL A 1 225 ? 4.635 -16.862 -18.998 1.00 94.19 225 VAL A C 1
ATOM 1761 O O . VAL A 1 225 ? 4.633 -16.255 -20.072 1.00 94.19 225 VAL A O 1
ATOM 1764 N N . LEU A 1 226 ? 5.742 -17.419 -18.503 1.00 94.50 226 LEU A N 1
ATOM 1765 C CA . LEU A 1 226 ? 7.024 -17.359 -19.203 1.00 94.50 226 LEU A CA 1
ATOM 1766 C C . LEU A 1 226 ? 6.944 -18.047 -20.568 1.00 94.50 226 LEU A C 1
ATOM 1768 O O . LEU A 1 226 ? 7.423 -17.492 -21.554 1.00 94.50 226 LEU A O 1
ATOM 1772 N N . LYS A 1 227 ? 6.275 -19.201 -20.660 1.00 95.75 227 LYS A N 1
ATOM 1773 C CA . LYS A 1 227 ? 6.063 -19.908 -21.929 1.00 95.75 227 LYS A CA 1
ATOM 1774 C C . LYS A 1 227 ? 5.162 -19.121 -22.881 1.00 95.75 227 LYS A C 1
ATOM 1776 O O . LYS A 1 227 ? 5.487 -18.994 -24.058 1.00 95.75 227 LYS A O 1
ATOM 1781 N N . LYS A 1 228 ? 4.054 -18.563 -22.378 1.00 95.69 228 LYS A N 1
ATOM 1782 C CA . LYS A 1 228 ? 3.102 -17.729 -23.138 1.00 95.69 228 LYS A CA 1
ATOM 1783 C C . LYS A 1 228 ? 3.795 -16.555 -23.828 1.00 95.69 228 LYS A C 1
ATOM 1785 O O . LYS A 1 228 ? 3.402 -16.185 -24.932 1.00 95.69 228 LYS A O 1
ATOM 1790 N N . TYR A 1 229 ? 4.813 -15.985 -23.189 1.00 95.75 229 TYR A N 1
ATOM 1791 C CA . TYR A 1 229 ? 5.569 -14.854 -23.718 1.00 95.75 229 TYR A CA 1
ATOM 1792 C C . TYR A 1 229 ? 6.953 -15.228 -24.262 1.00 95.75 229 TYR A C 1
ATOM 1794 O O . TYR A 1 229 ? 7.727 -14.324 -24.547 1.00 95.75 229 TYR A O 1
ATOM 1802 N N . ASP A 1 230 ? 7.268 -16.513 -24.451 1.00 96.12 230 ASP A N 1
ATOM 1803 C CA . ASP A 1 230 ? 8.565 -16.964 -24.981 1.00 96.12 230 ASP A CA 1
ATOM 1804 C C . ASP A 1 230 ? 9.774 -16.408 -24.189 1.00 96.12 230 ASP A C 1
ATOM 1806 O O . ASP A 1 230 ? 10.744 -15.895 -24.748 1.00 96.12 230 ASP A O 1
ATOM 1810 N N . LEU A 1 231 ? 9.691 -16.457 -22.855 1.00 96.38 231 LEU A N 1
ATOM 1811 C CA . LEU A 1 231 ? 10.719 -15.981 -21.918 1.00 96.38 231 LEU A CA 1
ATOM 1812 C C . LEU A 1 231 ? 11.387 -17.105 -21.107 1.00 96.38 231 LEU A C 1
ATOM 1814 O O . LEU A 1 231 ? 12.382 -16.845 -20.440 1.00 96.38 231 LEU A O 1
ATOM 1818 N N . THR A 1 232 ? 10.894 -18.348 -21.177 1.00 95.06 232 THR A N 1
ATOM 1819 C CA . THR A 1 232 ? 11.313 -19.480 -20.319 1.00 95.06 232 THR A CA 1
ATOM 1820 C C . THR A 1 232 ? 12.827 -19.732 -20.271 1.00 95.06 232 THR A C 1
ATOM 1822 O O . THR A 1 232 ? 13.346 -20.135 -19.236 1.00 95.06 232 THR A O 1
ATOM 1825 N N . HIS A 1 233 ? 13.550 -19.489 -21.365 1.00 94.56 233 HIS A N 1
ATOM 1826 C CA . HIS A 1 233 ? 14.997 -19.733 -21.455 1.00 94.56 233 HIS A CA 1
ATOM 1827 C C . HIS A 1 233 ? 15.799 -18.478 -21.815 1.00 94.56 233 HIS A C 1
ATOM 1829 O O . HIS A 1 233 ? 16.961 -18.575 -22.204 1.00 94.56 233 HIS A O 1
ATOM 1835 N N . LYS A 1 234 ? 15.185 -17.295 -21.713 1.00 96.00 234 LYS A N 1
ATOM 1836 C CA . LYS A 1 234 ? 15.849 -16.029 -22.027 1.00 96.00 234 LYS A CA 1
ATOM 1837 C C . LYS A 1 234 ? 16.371 -15.390 -20.748 1.00 96.00 234 LYS A C 1
ATOM 1839 O O . LYS A 1 234 ? 15.677 -15.349 -19.738 1.00 96.00 234 LYS A O 1
ATOM 1844 N N . ILE A 1 235 ? 17.571 -14.826 -20.815 1.00 97.56 235 ILE A N 1
ATOM 1845 C CA . ILE A 1 235 ? 18.021 -13.850 -19.824 1.00 97.56 235 ILE A CA 1
ATOM 1846 C C . ILE A 1 235 ? 17.416 -12.516 -20.247 1.00 97.56 235 ILE A C 1
ATOM 1848 O O . ILE A 1 235 ? 17.651 -12.058 -21.366 1.00 97.56 235 ILE A O 1
ATOM 1852 N N . TYR A 1 236 ? 16.602 -11.909 -19.390 1.00 97.50 236 TYR A N 1
ATOM 1853 C CA . TYR A 1 236 ? 15.912 -10.670 -19.728 1.00 97.50 236 TYR A CA 1
ATOM 1854 C C . TYR A 1 236 ? 15.893 -9.678 -18.571 1.00 97.50 236 TYR A C 1
ATOM 1856 O O . TYR A 1 236 ? 15.961 -10.041 -17.399 1.00 97.50 236 TYR A O 1
ATOM 1864 N N . VAL A 1 237 ? 15.759 -8.404 -18.928 1.00 97.31 237 VAL A N 1
ATOM 1865 C CA . VAL A 1 237 ? 15.463 -7.309 -18.005 1.00 97.31 237 VAL A CA 1
ATOM 1866 C C . VAL A 1 237 ? 14.176 -6.646 -18.463 1.00 97.31 237 VAL A C 1
ATOM 1868 O O . VAL A 1 237 ? 13.982 -6.379 -19.649 1.00 97.31 237 VAL A O 1
ATOM 1871 N N . THR A 1 238 ? 13.288 -6.366 -17.513 1.00 96.38 238 THR A N 1
ATOM 1872 C CA . THR A 1 238 ? 12.053 -5.636 -17.793 1.00 96.38 238 THR A CA 1
ATOM 1873 C C . THR A 1 238 ? 12.234 -4.136 -17.600 1.00 96.38 238 THR A C 1
ATOM 1875 O O . THR A 1 238 ? 12.821 -3.713 -16.605 1.00 96.38 238 THR A O 1
ATOM 1878 N N . ILE A 1 239 ? 11.641 -3.330 -18.476 1.00 95.81 239 ILE A N 1
ATOM 1879 C CA . ILE A 1 239 ? 11.508 -1.878 -18.311 1.00 95.81 239 ILE A CA 1
ATOM 1880 C C . ILE A 1 239 ? 10.038 -1.460 -18.352 1.00 95.81 239 ILE A C 1
ATOM 1882 O O . ILE A 1 239 ? 9.217 -2.099 -19.005 1.00 95.81 239 ILE A O 1
ATOM 1886 N N . HIS A 1 240 ? 9.697 -0.379 -17.653 1.00 92.44 240 HIS A N 1
ATOM 1887 C CA . HIS A 1 240 ? 8.336 0.148 -17.576 1.00 92.44 240 HIS A CA 1
ATOM 1888 C C . HIS A 1 240 ? 8.376 1.678 -17.619 1.00 92.44 240 HIS A C 1
ATOM 1890 O O . HIS A 1 240 ? 9.122 2.308 -16.871 1.00 92.44 240 HIS A O 1
ATOM 1896 N N . ASP A 1 241 ? 7.555 2.288 -18.475 1.00 88.38 241 ASP A N 1
ATOM 1897 C CA . ASP A 1 241 ? 7.569 3.736 -18.733 1.00 88.38 241 ASP A CA 1
ATOM 1898 C C . ASP A 1 241 ? 6.923 4.569 -17.616 1.00 88.38 241 ASP A C 1
ATOM 1900 O O . ASP A 1 241 ? 7.019 5.792 -17.607 1.00 88.38 241 ASP A O 1
ATOM 1904 N N . GLY A 1 242 ? 6.279 3.918 -16.649 1.00 84.62 242 GLY A N 1
ATOM 1905 C CA . GLY A 1 242 ? 5.581 4.562 -15.537 1.00 84.62 242 GLY A CA 1
ATOM 1906 C C . GLY A 1 242 ? 4.117 4.877 -15.849 1.00 84.62 242 GLY A C 1
ATOM 1907 O O . GLY A 1 242 ? 3.440 5.491 -15.020 1.00 84.62 242 GLY A O 1
ATOM 1908 N N . ILE A 1 243 ? 3.595 4.454 -17.000 1.00 86.19 243 ILE A N 1
ATOM 1909 C CA . ILE A 1 243 ? 2.201 4.640 -17.402 1.00 86.19 243 ILE A CA 1
ATOM 1910 C C . ILE A 1 243 ? 1.424 3.352 -17.114 1.00 86.19 243 ILE A C 1
ATOM 1912 O O . ILE A 1 243 ? 1.873 2.247 -17.384 1.00 86.19 243 ILE A O 1
ATOM 1916 N N . ASN A 1 244 ? 0.241 3.483 -16.516 1.00 79.81 244 ASN A N 1
ATOM 1917 C CA . ASN A 1 244 ? -0.683 2.370 -16.338 1.00 79.81 244 ASN A CA 1
ATOM 1918 C C . ASN A 1 244 ? -2.012 2.686 -17.035 1.00 79.81 244 ASN A C 1
ATOM 1920 O O . ASN A 1 244 ? -2.224 3.787 -17.542 1.00 79.81 244 ASN A O 1
ATOM 1924 N N . THR A 1 245 ? -2.932 1.723 -17.045 1.00 79.88 245 THR A N 1
ATOM 1925 C CA . THR A 1 245 ? -4.246 1.849 -17.704 1.00 79.88 245 THR A CA 1
ATOM 1926 C C . THR A 1 245 ? -5.085 3.024 -17.183 1.00 79.88 245 THR A C 1
ATOM 1928 O O . THR A 1 245 ? -5.933 3.558 -17.901 1.00 79.88 245 THR A O 1
ATOM 1931 N N . ARG A 1 246 ? -4.836 3.474 -15.949 1.00 79.69 246 ARG A N 1
ATOM 1932 C CA . ARG A 1 246 ? -5.557 4.568 -15.286 1.00 79.69 246 ARG A CA 1
ATOM 1933 C C . ARG A 1 246 ? -4.816 5.903 -15.315 1.00 79.69 246 ARG A C 1
ATOM 1935 O O . ARG A 1 246 ? -5.398 6.902 -14.907 1.00 79.69 246 ARG A O 1
ATOM 1942 N N . THR A 1 247 ? -3.581 5.953 -15.807 1.00 80.56 247 THR A N 1
ATOM 1943 C CA . THR A 1 247 ? -2.850 7.213 -15.947 1.00 80.56 247 THR A CA 1
ATOM 1944 C C . THR A 1 247 ? -3.590 8.137 -16.913 1.00 80.56 247 THR A C 1
ATOM 1946 O O . THR A 1 247 ? -4.028 7.712 -17.988 1.00 80.56 247 THR A O 1
ATOM 1949 N N . ASP A 1 248 ? -3.759 9.393 -16.514 1.00 80.44 248 ASP A N 1
ATOM 1950 C CA . ASP A 1 248 ? -4.233 10.445 -17.404 1.00 80.44 248 ASP A CA 1
ATOM 1951 C C . ASP A 1 248 ? -3.058 10.942 -18.250 1.00 80.44 248 ASP A C 1
ATOM 1953 O O . ASP A 1 248 ? -2.047 11.399 -17.718 1.00 80.44 248 ASP A O 1
ATOM 1957 N N . THR A 1 249 ? -3.184 10.787 -19.562 1.00 81.62 249 THR A N 1
ATOM 1958 C CA . THR A 1 249 ? -2.192 11.190 -20.564 1.00 81.62 249 THR A CA 1
ATOM 1959 C C . THR A 1 249 ? -2.723 12.305 -21.470 1.00 81.62 249 THR A C 1
ATOM 1961 O O . THR A 1 249 ? -2.088 12.647 -22.463 1.00 81.62 249 THR A O 1
ATOM 1964 N N . SER A 1 250 ? -3.884 12.890 -21.143 1.00 82.31 250 SER A N 1
ATOM 1965 C CA . SER A 1 250 ? -4.537 13.926 -21.960 1.00 82.31 250 SER A CA 1
ATOM 1966 C C . SER A 1 250 ? -3.725 15.221 -22.067 1.00 82.31 250 SER A C 1
ATOM 1968 O O . SER A 1 250 ? -3.803 15.913 -23.078 1.00 82.31 250 SER A O 1
ATOM 1970 N N . LEU A 1 251 ? -2.910 15.522 -21.053 1.00 80.56 251 LEU A N 1
ATOM 1971 C CA . LEU A 1 251 ? -2.017 16.685 -21.005 1.00 80.56 251 LEU A CA 1
ATOM 1972 C C . LEU A 1 251 ? -0.575 16.352 -21.426 1.00 80.56 251 LEU A C 1
ATOM 1974 O O . LEU A 1 251 ? 0.344 17.123 -21.160 1.00 80.56 251 LEU A O 1
ATOM 1978 N N . GLY A 1 252 ? -0.369 15.200 -22.070 1.00 81.19 252 GLY A N 1
ATOM 1979 C CA . GLY A 1 252 ? 0.936 14.732 -22.523 1.00 81.19 252 GLY A CA 1
ATOM 1980 C C . GLY A 1 252 ? 1.570 13.691 -21.600 1.00 81.19 252 GLY A C 1
ATOM 1981 O O . GLY A 1 252 ? 0.892 12.947 -20.888 1.00 81.19 252 GLY A O 1
ATOM 1982 N N . HIS A 1 253 ? 2.898 13.597 -21.665 1.00 80.19 253 HIS A N 1
ATOM 1983 C CA . HIS A 1 253 ? 3.659 12.570 -20.960 1.00 80.19 253 HIS A CA 1
ATOM 1984 C C . HIS A 1 253 ? 3.713 12.867 -19.447 1.00 80.19 253 HIS A C 1
ATOM 1986 O O . HIS A 1 253 ? 4.081 13.982 -19.069 1.00 80.19 253 HIS A O 1
ATOM 1992 N N . PRO A 1 254 ? 3.375 11.913 -18.557 1.00 84.19 254 PRO A N 1
ATOM 1993 C CA . PRO A 1 254 ? 3.346 12.176 -17.120 1.00 84.19 254 PRO A CA 1
ATOM 1994 C C . PRO A 1 254 ? 4.721 12.560 -16.565 1.00 84.19 254 PRO A C 1
ATOM 1996 O O . PRO A 1 254 ? 5.741 11.985 -16.938 1.00 84.19 254 PRO A O 1
ATOM 1999 N N . THR A 1 255 ? 4.746 13.471 -15.592 1.00 83.56 255 THR A N 1
ATOM 2000 C CA . THR A 1 255 ? 5.986 14.005 -14.992 1.00 83.56 255 THR A CA 1
ATOM 2001 C C . THR A 1 255 ? 6.821 12.966 -14.241 1.00 83.56 255 THR A C 1
ATOM 2003 O O . THR A 1 255 ? 8.014 13.166 -14.039 1.00 83.56 255 THR A O 1
ATOM 2006 N N . ARG A 1 256 ? 6.213 11.846 -13.833 1.00 82.56 256 ARG A N 1
ATOM 2007 C CA . ARG A 1 256 ? 6.910 10.721 -13.184 1.00 82.56 256 ARG A CA 1
ATOM 2008 C C . ARG A 1 256 ? 7.662 9.815 -14.162 1.00 82.56 256 ARG A C 1
ATOM 2010 O O . ARG A 1 256 ? 8.391 8.931 -13.727 1.00 82.56 256 ARG A O 1
ATOM 2017 N N . CYS A 1 257 ? 7.415 9.966 -15.458 1.00 88.31 257 CYS A N 1
ATOM 2018 C CA . CYS A 1 257 ? 7.941 9.090 -16.490 1.00 88.31 257 CYS A CA 1
ATOM 2019 C C . CYS A 1 257 ? 9.242 9.679 -17.049 1.00 88.31 257 CYS A C 1
ATOM 2021 O O . CYS A 1 257 ? 9.315 10.873 -17.347 1.00 88.31 257 CYS A O 1
ATOM 2023 N N . TRP A 1 258 ? 10.269 8.847 -17.217 1.00 91.38 258 TRP A N 1
ATOM 2024 C CA . TRP A 1 258 ? 11.542 9.297 -17.782 1.00 91.38 258 TRP A CA 1
ATOM 2025 C C . TRP A 1 258 ? 11.381 9.629 -19.278 1.00 91.38 258 TRP A C 1
ATOM 2027 O O . TRP A 1 258 ? 10.643 8.915 -19.967 1.00 91.38 258 TRP A O 1
ATOM 2037 N N . PRO A 1 259 ? 12.022 10.690 -19.810 1.00 89.94 259 PRO A N 1
ATOM 2038 C CA . PRO A 1 259 ? 11.875 11.059 -21.216 1.00 89.94 259 PRO A CA 1
ATOM 2039 C C . PRO A 1 259 ? 12.264 9.919 -22.165 1.00 89.94 259 PRO A C 1
ATOM 2041 O O . PRO A 1 259 ? 13.276 9.251 -21.960 1.00 89.94 259 PRO A O 1
ATOM 2044 N N . GLN A 1 260 ? 11.512 9.738 -23.253 1.00 89.31 260 GLN A N 1
ATOM 2045 C CA . GLN A 1 260 ? 11.747 8.654 -24.218 1.00 89.31 260 GLN A CA 1
ATOM 2046 C C . GLN A 1 260 ? 13.174 8.652 -24.790 1.00 89.31 260 GLN A C 1
ATOM 2048 O O . GLN A 1 260 ? 13.777 7.590 -24.927 1.00 89.31 260 GLN A O 1
ATOM 2053 N N . ALA A 1 261 ? 13.740 9.831 -25.070 1.00 93.00 261 ALA A N 1
ATOM 2054 C CA . ALA A 1 261 ? 15.116 9.954 -25.556 1.00 93.00 261 ALA A CA 1
ATOM 2055 C C . ALA A 1 261 ? 16.138 9.347 -24.578 1.00 93.00 261 ALA A C 1
ATOM 2057 O O . ALA A 1 261 ? 17.127 8.759 -25.003 1.00 93.00 261 ALA A O 1
ATOM 2058 N N . LYS A 1 262 ? 15.870 9.433 -23.270 1.00 95.44 262 LYS A N 1
ATOM 2059 C CA . LYS A 1 262 ? 16.729 8.861 -22.232 1.00 95.44 262 LYS A CA 1
ATOM 2060 C C . LYS A 1 262 ? 16.595 7.351 -22.119 1.00 95.44 262 LYS A C 1
ATOM 2062 O O . LYS A 1 262 ? 17.600 6.668 -21.954 1.00 95.44 262 LYS A O 1
ATOM 2067 N N . TRP A 1 263 ? 15.391 6.817 -22.309 1.00 95.38 263 TRP A N 1
ATOM 2068 C CA . TRP A 1 263 ? 15.222 5.373 -22.447 1.00 95.38 263 TRP A CA 1
ATOM 2069 C C . TRP A 1 263 ? 15.950 4.806 -23.671 1.00 95.38 263 TRP A C 1
ATOM 2071 O O . TRP A 1 263 ? 16.549 3.741 -23.573 1.00 95.38 263 TRP A O 1
ATOM 2081 N N . MET A 1 264 ? 15.935 5.522 -24.798 1.00 95.62 264 MET A N 1
ATOM 2082 C CA . MET A 1 264 ? 16.659 5.116 -26.006 1.00 95.62 264 MET A CA 1
ATOM 2083 C C . MET A 1 264 ? 18.179 5.156 -25.802 1.00 95.62 264 MET A C 1
ATOM 2085 O O . MET A 1 264 ? 18.871 4.211 -26.167 1.00 95.62 264 MET A O 1
ATOM 2089 N N . GLU A 1 265 ? 18.694 6.218 -25.175 1.00 97.50 265 GLU A N 1
ATOM 2090 C CA . GLU A 1 265 ? 20.103 6.325 -24.777 1.00 97.50 265 GLU A CA 1
ATOM 2091 C C . GLU A 1 265 ? 20.514 5.153 -23.872 1.00 97.50 265 GLU A C 1
ATOM 2093 O O . GLU A 1 265 ? 21.504 4.476 -24.146 1.00 97.50 265 GLU A O 1
ATOM 2098 N N . PHE A 1 266 ? 19.705 4.856 -22.849 1.00 96.75 266 PHE A N 1
ATOM 2099 C CA . PHE A 1 266 ? 19.903 3.697 -21.982 1.00 96.75 266 PHE A CA 1
ATOM 2100 C C . PHE A 1 266 ? 19.930 2.389 -22.775 1.00 96.75 266 PHE A C 1
ATOM 2102 O O . PHE A 1 266 ? 20.862 1.613 -22.602 1.00 96.75 266 PHE A O 1
ATOM 2109 N N . ALA A 1 267 ? 18.948 2.141 -23.643 1.00 97.38 267 ALA A N 1
ATOM 2110 C CA . ALA A 1 267 ? 18.861 0.893 -24.395 1.00 97.38 267 ALA A CA 1
ATOM 2111 C C . ALA A 1 267 ? 20.083 0.684 -25.298 1.00 97.38 267 ALA A C 1
ATOM 2113 O O . ALA A 1 267 ? 20.636 -0.413 -25.327 1.00 97.38 267 ALA A O 1
ATOM 2114 N N . ASN A 1 268 ? 20.556 1.742 -25.962 1.00 97.38 268 ASN A N 1
ATOM 2115 C CA . ASN A 1 268 ? 21.756 1.686 -26.796 1.00 97.38 268 ASN A CA 1
ATOM 2116 C C . ASN A 1 268 ? 23.003 1.327 -25.974 1.00 97.38 268 ASN A C 1
ATOM 2118 O O . ASN A 1 268 ? 23.740 0.413 -26.341 1.00 97.38 268 ASN A O 1
ATOM 2122 N N . LEU A 1 269 ? 23.223 2.006 -24.843 1.00 98.19 269 LEU A N 1
ATOM 2123 C CA . LEU A 1 269 ? 24.359 1.728 -23.956 1.00 98.19 269 LEU A CA 1
ATOM 2124 C C . LEU A 1 269 ? 24.267 0.326 -23.334 1.00 98.19 269 LEU A C 1
ATOM 2126 O O . LEU A 1 269 ? 25.257 -0.406 -23.279 1.00 98.19 269 LEU A O 1
ATOM 2130 N N . PHE A 1 270 ? 23.065 -0.058 -22.901 1.00 98.06 270 PHE A N 1
ATOM 2131 C CA . PHE A 1 270 ? 22.784 -1.355 -22.302 1.00 98.06 270 PHE A CA 1
ATOM 2132 C C . PHE A 1 270 ? 23.064 -2.485 -23.289 1.00 98.06 270 PHE A C 1
ATOM 2134 O O . PHE A 1 270 ? 23.819 -3.388 -22.955 1.00 98.06 270 PHE A O 1
ATOM 2141 N N . LYS A 1 271 ? 22.536 -2.418 -24.517 1.00 97.69 271 LYS A N 1
ATOM 2142 C CA . LYS A 1 271 ? 22.747 -3.459 -25.536 1.00 97.69 271 LYS A CA 1
ATOM 2143 C C . LYS A 1 271 ? 24.175 -3.486 -26.078 1.00 97.69 271 LYS A C 1
ATOM 2145 O O . LYS A 1 271 ? 24.638 -4.556 -26.451 1.00 97.69 271 LYS A O 1
ATOM 2150 N N . ALA A 1 272 ? 24.894 -2.361 -26.074 1.00 98.12 272 ALA A N 1
ATOM 2151 C CA . ALA A 1 272 ? 26.319 -2.352 -26.409 1.00 98.12 272 ALA A CA 1
ATOM 2152 C C . ALA A 1 272 ? 27.165 -3.132 -25.385 1.00 98.12 272 ALA A C 1
ATOM 2154 O O . ALA A 1 272 ? 28.163 -3.743 -25.754 1.00 98.12 272 ALA A O 1
ATOM 2155 N N . THR A 1 273 ? 26.761 -3.126 -24.110 1.00 98.25 273 THR A N 1
ATOM 2156 C CA . THR A 1 273 ? 27.469 -3.834 -23.027 1.00 98.25 273 THR A CA 1
ATOM 2157 C C . THR A 1 273 ? 26.938 -5.256 -22.814 1.00 98.25 273 THR A C 1
ATOM 2159 O O . THR A 1 273 ? 27.706 -6.168 -22.522 1.00 98.25 273 THR A O 1
ATOM 2162 N N . PHE A 1 274 ? 25.630 -5.457 -22.975 1.00 97.94 274 PHE A N 1
ATOM 2163 C CA . PHE A 1 274 ? 24.909 -6.705 -22.717 1.00 97.94 274 PHE A CA 1
ATOM 2164 C C . PHE A 1 274 ? 24.056 -7.108 -23.934 1.00 97.94 274 PHE A C 1
ATOM 2166 O O . PHE A 1 274 ? 22.821 -7.085 -23.866 1.00 97.94 274 PHE A O 1
ATOM 2173 N N . PRO A 1 275 ? 24.683 -7.465 -25.069 1.00 96.94 275 PRO A N 1
ATOM 2174 C CA . PRO A 1 275 ? 23.962 -7.757 -26.310 1.00 96.94 275 PRO A CA 1
ATOM 2175 C C . PRO A 1 275 ? 23.004 -8.951 -26.185 1.00 96.94 275 PRO A C 1
ATOM 2177 O O . PRO A 1 275 ? 21.933 -8.939 -26.794 1.00 96.94 275 PRO A O 1
ATOM 2180 N N . ASP A 1 276 ? 23.336 -9.926 -25.335 1.00 97.62 276 ASP A N 1
ATOM 2181 C CA . ASP A 1 276 ? 22.582 -11.177 -25.186 1.00 97.62 276 ASP A CA 1
ATOM 2182 C C . ASP A 1 276 ? 21.394 -11.081 -24.212 1.00 97.62 276 ASP A C 1
ATOM 2184 O O . ASP A 1 276 ? 20.564 -11.989 -24.155 1.00 97.62 276 ASP A O 1
ATOM 2188 N N . ILE A 1 277 ? 21.275 -9.990 -23.440 1.00 98.12 277 ILE A N 1
ATOM 2189 C CA . ILE A 1 277 ? 20.146 -9.800 -22.519 1.00 98.12 277 ILE A CA 1
ATOM 2190 C C . ILE A 1 277 ? 18.967 -9.195 -23.282 1.00 98.12 277 ILE A C 1
ATOM 2192 O O . ILE A 1 277 ? 19.081 -8.114 -23.863 1.00 98.12 277 ILE A O 1
ATOM 2196 N N . CYS A 1 278 ? 17.821 -9.874 -23.245 1.00 98.06 278 CYS A N 1
ATOM 2197 C CA . CYS A 1 278 ? 16.576 -9.414 -23.854 1.00 98.06 278 CYS A CA 1
ATOM 2198 C C . CYS A 1 278 ? 15.980 -8.242 -23.058 1.00 98.06 278 CYS A C 1
ATOM 2200 O O . CYS A 1 278 ? 15.752 -8.342 -21.849 1.00 98.06 278 CYS A O 1
ATOM 2202 N N . LEU A 1 279 ? 15.700 -7.131 -23.733 1.00 98.00 279 LEU A N 1
ATOM 2203 C CA . LEU A 1 279 ? 15.014 -5.990 -23.144 1.00 98.00 279 LEU A CA 1
ATOM 2204 C C . LEU A 1 279 ? 13.502 -6.127 -23.361 1.00 98.00 279 LEU A C 1
ATOM 2206 O O . LEU A 1 279 ? 13.016 -6.027 -24.488 1.00 98.00 279 LEU A O 1
ATOM 2210 N N . VAL A 1 280 ? 12.756 -6.338 -22.275 1.00 97.81 280 VAL A N 1
ATOM 2211 C CA . VAL A 1 280 ? 11.305 -6.570 -22.308 1.00 97.81 280 VAL A CA 1
ATOM 2212 C C . VAL A 1 280 ? 10.565 -5.357 -21.756 1.00 97.81 280 VAL A C 1
ATOM 2214 O O . VAL A 1 280 ? 10.788 -4.943 -20.624 1.00 97.81 280 VAL A O 1
ATOM 2217 N N . GLN A 1 281 ? 9.634 -4.782 -22.510 1.00 97.06 281 GLN A N 1
ATOM 2218 C CA . GLN A 1 281 ? 8.803 -3.688 -22.008 1.00 97.06 281 GLN A CA 1
ATOM 2219 C C . GLN A 1 281 ? 7.516 -4.206 -21.366 1.00 97.06 281 GLN A C 1
ATOM 2221 O O . GLN A 1 281 ? 6.735 -4.902 -22.013 1.00 97.06 281 GLN A O 1
ATOM 2226 N N . LEU A 1 282 ? 7.245 -3.773 -20.138 1.00 94.62 282 LEU A N 1
ATOM 2227 C CA . LEU A 1 282 ? 5.946 -3.884 -19.479 1.00 94.62 282 LEU A CA 1
ATOM 2228 C C . LEU A 1 282 ? 5.214 -2.536 -19.534 1.00 94.62 282 LEU A C 1
ATOM 2230 O O . LEU A 1 282 ? 5.839 -1.475 -19.562 1.00 94.62 282 LEU A O 1
ATOM 2234 N N . GLY A 1 283 ? 3.882 -2.564 -19.502 1.00 91.19 283 GLY A N 1
ATOM 2235 C CA . GLY A 1 283 ? 3.073 -1.346 -19.457 1.00 91.19 283 GLY A CA 1
ATOM 2236 C C . GLY A 1 283 ? 1.579 -1.618 -19.565 1.00 91.19 283 GLY A C 1
ATOM 2237 O O . GLY A 1 283 ? 1.156 -2.667 -20.055 1.00 91.19 283 GLY A O 1
ATOM 2238 N N . GLY A 1 284 ? 0.769 -0.661 -19.111 1.00 88.69 284 GLY A N 1
ATOM 2239 C CA . GLY A 1 284 ? -0.679 -0.706 -19.320 1.00 88.69 284 GLY A CA 1
ATOM 2240 C C . GLY A 1 284 ? -1.055 -0.412 -20.775 1.00 88.69 284 GLY A C 1
ATOM 2241 O O . GLY A 1 284 ? -0.232 0.052 -21.552 1.00 88.69 284 GLY A O 1
ATOM 2242 N N . SER A 1 285 ? -2.325 -0.583 -21.144 1.00 89.56 285 SER A N 1
ATOM 2243 C CA . SER A 1 285 ? -2.816 -0.306 -22.511 1.00 89.56 285 SER A CA 1
ATOM 2244 C C . SER A 1 285 ? -2.646 1.145 -22.994 1.00 89.56 285 SER A C 1
ATOM 2246 O O . SER A 1 285 ? -2.831 1.417 -24.174 1.00 89.56 285 SER A O 1
ATOM 2248 N N . LYS A 1 286 ? -2.313 2.078 -22.092 1.00 89.12 286 LYS A N 1
ATOM 2249 C CA . LYS A 1 286 ? -2.006 3.484 -22.400 1.00 89.12 286 LYS A CA 1
ATOM 2250 C C . LYS A 1 286 ? -0.509 3.780 -22.542 1.00 89.12 286 LYS A C 1
ATOM 2252 O O . LYS A 1 286 ? -0.158 4.903 -22.897 1.00 89.12 286 LYS A O 1
ATOM 2257 N N . SER A 1 287 ? 0.361 2.832 -22.198 1.00 90.06 287 SER A N 1
ATOM 2258 C CA . SER A 1 287 ? 1.803 2.975 -22.406 1.00 90.06 287 SER A CA 1
ATOM 2259 C C . SER A 1 287 ? 2.112 2.956 -23.901 1.00 90.06 287 SER A C 1
ATOM 2261 O O . SER A 1 287 ? 1.397 2.328 -24.685 1.00 90.06 287 SER A O 1
ATOM 2263 N N . HIS A 1 288 ? 3.192 3.622 -24.300 1.00 89.69 288 HIS A N 1
ATOM 2264 C CA . HIS A 1 288 ? 3.635 3.614 -25.693 1.00 89.69 288 HIS A CA 1
ATOM 2265 C C . HIS A 1 288 ? 4.698 2.530 -25.880 1.00 89.69 288 HIS A C 1
ATOM 2267 O O . HIS A 1 288 ? 5.696 2.544 -25.154 1.00 89.69 288 HIS A O 1
ATOM 2273 N N . PRO A 1 289 ? 4.530 1.595 -26.833 1.00 94.00 289 PRO A N 1
ATOM 2274 C CA . PRO A 1 289 ? 5.570 0.629 -27.143 1.00 94.00 289 PRO A CA 1
ATOM 2275 C C . PRO A 1 289 ? 6.869 1.331 -27.54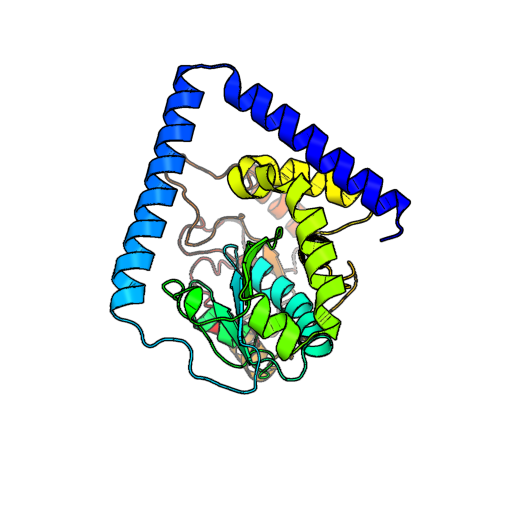9 1.00 94.00 289 PRO A C 1
ATOM 2277 O O . PRO A 1 289 ? 6.873 2.213 -28.409 1.00 94.00 289 PRO A O 1
ATOM 2280 N N . PHE A 1 290 ? 7.977 0.945 -26.930 1.00 94.81 290 PHE A N 1
ATOM 2281 C CA . PHE A 1 290 ? 9.297 1.420 -27.310 1.00 94.81 290 PHE A CA 1
ATOM 2282 C C . PHE A 1 290 ? 9.781 0.675 -28.554 1.00 94.81 290 PHE A C 1
ATOM 2284 O O . PHE A 1 290 ? 9.668 -0.542 -28.644 1.00 94.81 290 PHE A O 1
ATOM 2291 N N . SER A 1 291 ? 10.347 1.395 -29.520 1.00 94.94 291 SER A N 1
ATOM 2292 C CA . SER A 1 291 ? 10.847 0.791 -30.762 1.00 94.94 291 SER A CA 1
ATOM 2293 C C . SER A 1 291 ? 12.183 0.060 -30.597 1.00 94.94 291 SER A C 1
ATOM 2295 O O . SER A 1 291 ? 12.578 -0.680 -31.487 1.00 94.94 291 SER A O 1
ATOM 2297 N N . PHE A 1 292 ? 12.893 0.299 -29.491 1.00 95.31 292 PHE A N 1
ATOM 2298 C CA . PHE A 1 292 ? 14.232 -0.238 -29.219 1.00 95.31 292 PHE A CA 1
ATOM 2299 C C . PHE A 1 292 ? 14.228 -1.479 -28.314 1.00 95.31 292 PHE A C 1
ATOM 2301 O O . PHE A 1 292 ? 15.297 -1.978 -27.977 1.00 95.31 292 PHE A O 1
ATOM 2308 N N . VAL A 1 293 ? 13.061 -1.937 -27.845 1.00 97.12 293 VAL A N 1
ATOM 2309 C CA . VAL A 1 293 ? 12.991 -3.147 -27.015 1.00 97.12 293 VAL A CA 1
ATOM 2310 C C . VAL A 1 293 ? 12.936 -4.389 -27.886 1.00 97.12 293 VAL A C 1
ATOM 2312 O O . VAL A 1 293 ? 12.299 -4.382 -28.937 1.00 97.12 293 VAL A O 1
ATOM 2315 N N . ASP A 1 294 ? 13.554 -5.466 -27.412 1.00 97.50 294 ASP A N 1
ATOM 2316 C CA . ASP A 1 294 ? 1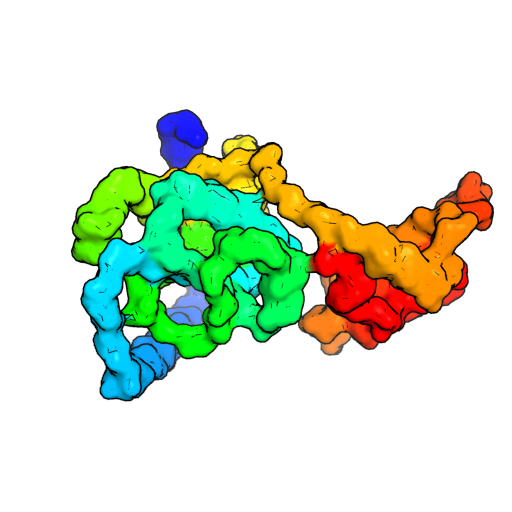3.531 -6.760 -28.092 1.00 97.50 294 ASP A CA 1
ATOM 2317 C C . ASP A 1 294 ? 12.109 -7.352 -28.076 1.00 97.50 294 ASP A C 1
ATOM 2319 O O . ASP A 1 294 ? 11.667 -7.990 -29.032 1.00 97.50 294 ASP A O 1
ATOM 2323 N N . GLN A 1 295 ? 11.354 -7.101 -26.999 1.00 97.44 295 GLN A N 1
ATOM 2324 C CA . GLN A 1 295 ? 9.982 -7.575 -26.859 1.00 97.44 295 GLN A CA 1
ATOM 2325 C C . GLN A 1 295 ? 9.106 -6.583 -26.089 1.00 97.44 295 GLN A C 1
ATOM 2327 O O . GLN A 1 295 ? 9.396 -6.218 -24.954 1.00 97.44 295 GLN A O 1
ATOM 2332 N N . SER A 1 296 ? 7.972 -6.181 -26.672 1.00 97.19 296 SER A N 1
ATOM 2333 C CA . SER A 1 296 ? 6.979 -5.348 -25.980 1.00 97.19 296 SER A CA 1
ATOM 2334 C C . SER A 1 296 ? 5.767 -6.167 -25.532 1.00 97.19 296 SER A C 1
ATOM 2336 O O . SER A 1 296 ? 5.069 -6.782 -26.350 1.00 97.19 296 SER A O 1
ATOM 2338 N N . LEU A 1 297 ? 5.505 -6.147 -24.223 1.00 96.38 297 LEU A N 1
ATOM 2339 C CA . LEU A 1 297 ? 4.337 -6.738 -23.562 1.00 96.38 297 LEU A CA 1
ATOM 2340 C C . LEU A 1 297 ? 3.318 -5.680 -23.109 1.00 96.38 297 LEU A C 1
ATOM 2342 O O . LEU A 1 297 ? 2.404 -5.983 -22.341 1.00 96.38 297 LEU A O 1
ATOM 2346 N N . VAL A 1 298 ? 3.449 -4.442 -23.593 1.00 94.81 298 VAL A N 1
ATOM 2347 C CA . VAL A 1 298 ? 2.518 -3.344 -23.307 1.00 94.81 298 VAL A CA 1
ATOM 2348 C C . VAL A 1 298 ? 1.082 -3.754 -23.635 1.00 94.81 298 VAL A C 1
ATOM 2350 O O . VAL A 1 298 ? 0.777 -4.134 -24.764 1.00 94.81 298 VAL A O 1
ATOM 2353 N N . GLY A 1 299 ? 0.204 -3.694 -22.631 1.00 92.50 299 GLY A N 1
ATOM 2354 C CA . GLY A 1 299 ? -1.209 -4.056 -22.759 1.00 92.50 299 GLY A CA 1
ATOM 2355 C C . GLY A 1 299 ? -1.485 -5.544 -23.009 1.00 92.50 299 GLY A C 1
ATOM 2356 O O . GLY A 1 299 ? -2.637 -5.892 -23.253 1.00 92.50 299 GLY A O 1
ATOM 2357 N N . LYS A 1 300 ? -0.465 -6.413 -22.962 1.00 93.88 300 LYS A N 1
ATOM 2358 C CA . LYS A 1 300 ? -0.611 -7.861 -23.195 1.00 93.88 300 LYS A CA 1
ATOM 2359 C C . LYS A 1 300 ? -0.744 -8.659 -21.901 1.00 93.88 300 LYS A C 1
ATOM 2361 O O . LYS A 1 300 ? -1.318 -9.742 -21.937 1.00 93.88 300 LYS A O 1
ATOM 2366 N N . THR A 1 301 ? -0.238 -8.130 -20.787 1.00 92.00 301 THR A N 1
ATOM 2367 C CA . THR A 1 301 ? -0.298 -8.789 -19.480 1.00 92.00 301 THR A CA 1
ATOM 2368 C C . THR A 1 301 ? -1.591 -8.484 -18.726 1.00 92.00 301 THR A C 1
ATOM 2370 O O . THR A 1 301 ? -2.195 -7.418 -18.883 1.00 92.00 301 THR A O 1
ATOM 2373 N N . ALA A 1 302 ? -2.009 -9.421 -17.878 1.00 89.12 302 ALA A N 1
ATOM 2374 C CA . ALA A 1 302 ? -3.152 -9.279 -16.979 1.00 89.12 302 ALA A CA 1
ATOM 2375 C C . ALA A 1 302 ? -2.754 -9.551 -15.520 1.00 89.12 302 ALA A C 1
ATOM 2377 O O . ALA A 1 302 ? -1.699 -10.116 -15.253 1.00 89.12 302 ALA A O 1
ATOM 2378 N N . LEU A 1 303 ? -3.622 -9.196 -14.564 1.00 86.19 303 LEU A N 1
ATOM 2379 C CA . LEU A 1 303 ? -3.413 -9.554 -13.151 1.00 86.19 303 LEU A CA 1
ATOM 2380 C C . LEU A 1 303 ? -3.294 -11.071 -12.950 1.00 86.19 303 LEU A C 1
ATOM 2382 O O . LEU A 1 303 ? -2.506 -11.498 -12.121 1.00 86.19 303 LEU A O 1
ATOM 2386 N N . ALA A 1 304 ? -4.019 -11.864 -13.742 1.00 86.44 304 ALA A N 1
ATOM 2387 C CA . ALA A 1 304 ? -3.944 -13.325 -13.719 1.00 86.44 304 ALA A CA 1
ATOM 2388 C C . ALA A 1 304 ? -2.615 -13.893 -14.256 1.00 86.44 304 ALA A C 1
ATOM 2390 O O . ALA A 1 304 ? -2.374 -15.083 -14.114 1.00 86.44 304 ALA A O 1
ATOM 2391 N N . ASP A 1 305 ? -1.766 -13.068 -14.884 1.00 89.19 305 ASP A N 1
ATOM 2392 C CA . ASP A 1 305 ? -0.405 -13.475 -15.253 1.00 89.19 305 ASP A CA 1
ATOM 2393 C C . ASP A 1 305 ? 0.585 -13.287 -14.078 1.00 89.19 305 ASP A C 1
ATOM 2395 O O . ASP A 1 305 ? 1.766 -13.604 -14.214 1.00 89.19 305 ASP A O 1
ATOM 2399 N N . LEU A 1 306 ? 0.154 -12.725 -12.939 1.00 85.62 306 LEU A N 1
ATOM 2400 C CA . LEU A 1 306 ? 1.001 -12.637 -11.750 1.00 85.62 306 LEU A CA 1
ATOM 2401 C C . LEU A 1 306 ? 1.041 -14.002 -11.049 1.00 85.62 306 LEU A 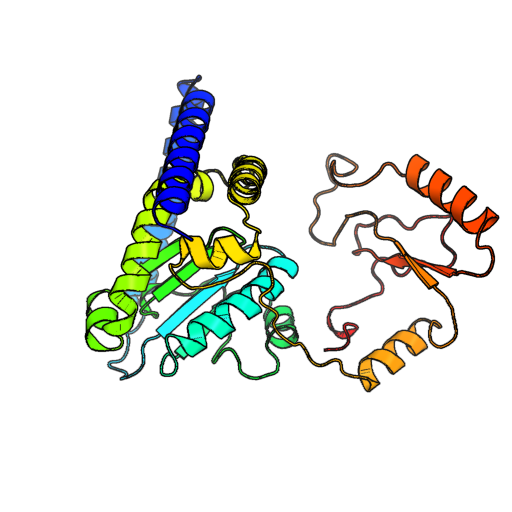C 1
ATOM 2403 O O . LEU A 1 306 ? -0.001 -14.636 -10.909 1.00 85.62 306 LEU A O 1
ATOM 2407 N N . PRO A 1 307 ? 2.218 -14.462 -10.601 1.00 79.06 307 PRO A N 1
ATOM 2408 C CA . PRO A 1 307 ? 2.398 -15.829 -10.128 1.00 79.06 307 PRO A CA 1
ATOM 2409 C C . PRO A 1 307 ? 1.964 -16.003 -8.664 1.00 79.06 307 PRO A C 1
ATOM 2411 O O . PRO A 1 307 ? 2.795 -16.390 -7.855 1.00 79.06 307 PRO A O 1
ATOM 2414 N N . HIS A 1 308 ? 0.718 -15.692 -8.293 1.00 72.19 308 HIS A N 1
ATOM 2415 C CA . HIS A 1 308 ? 0.216 -15.770 -6.908 1.00 72.19 308 HIS A CA 1
ATOM 2416 C C . HIS A 1 308 ? -1.146 -16.454 -6.806 1.00 72.19 308 HIS A C 1
ATOM 2418 O O . HIS A 1 308 ? -1.965 -16.258 -7.731 1.00 72.19 308 HIS A O 1
#

Sequence (308 aa):
MDPKQLTSFKLAGLRAGHVAQATAQSSSLVRAATKLHQGRKTAKRALKYFFKSLKSPKISAGNKLRVLLHVRGGIGDVCMARIFIQKLRATLPQAEISFSYDTKEVVDLVFPDGLIDRFEPTNYLPQQSDIVLSGCHLLMYDFINRQRVEKLAPHFLPILEQGLDVQAYFKPFAVYSPYLDGQLAEIAVVHGGSRITNLGWFSGLEVHQNDLSTLTLDSATTDNVLKKYDLTHKIYVTIHDGINTRTDTSLGHPTRCWPQAKWMEFANLFKATFPDICLVQLGGSKSHPFSFVDQSLVGKTALADLPH

Radius of gyration: 22.64 Å; chains: 1; bounding box: 60×58×56 Å